Protein AF-A0A1V5UHK3-F1 (afdb_monomer)

Mean predicted aligned error: 9.79 Å

Solvent-accessible surface area (backbone atoms only — not comparable to full-atom values): 16500 Å² total; per-residue (Å²): 118,73,69,66,56,54,48,51,57,50,46,51,52,48,47,47,60,63,66,47,76,78,72,85,70,75,61,63,61,56,48,55,47,54,54,50,59,69,41,62,93,53,53,60,46,80,40,58,22,64,84,26,46,90,49,99,53,53,85,84,76,71,64,83,81,37,39,29,38,40,37,38,31,68,46,58,69,21,36,55,46,31,39,64,57,31,35,67,64,53,50,55,50,59,67,40,95,40,22,24,38,38,34,32,77,44,59,53,72,32,20,48,35,40,29,40,23,28,72,75,64,44,69,62,52,61,75,45,27,62,92,48,76,65,54,43,73,44,50,52,51,42,50,50,54,48,21,54,55,31,70,73,47,89,49,77,76,59,38,61,36,46,35,10,69,79,48,64,69,57,62,67,49,53,50,52,42,20,63,62,40,35,83,82,38,52,65,45,18,52,42,47,60,52,47,56,58,42,62,72,67,50,57,89,77,52,52,74,69,56,50,51,49,50,47,55,43,33,53,47,34,42,52,50,51,60,75,42,36,73,59,44,49,71,76,34,55,71,55,56,28,51,45,34,56,51,50,39,54,46,52,34,48,48,48,54,45,55,53,49,62,77,66,60,49,99,48,70,67,52,33,52,54,50,51,51,50,50,50,52,44,51,44,52,49,49,51,44,33,46,78,48,34,88,54,24,32,24,37,42,34,46,39,72,53,76,102

pLDDT: mean 76.41, std 16.08, range [25.27, 97.56]

Radius of gyration: 19.28 Å; Cα contacts (8 Å, |Δi|>4): 415; chains: 1; bounding box: 54×46×45 Å

Foldseek 3Di:
DVVVVVCVVLVVVVVLQVVLPPDDDDPVVVLVVLLCVLCPPAQEAEAELVVQLPDLDEDPDQCVSGLEYEYEYAHLSSVQSHLVSYLVVVLVLLPDQQAAEEEEAFQQVLQVQLQCCLQPVPHDNQVSCPSHSCNYPSSVVSSVSLSVVNVVDPDPLSRYGRGYLLQPQPLVLLLVLLVQLCVPCVPLSVLSNVLNCCSNPCVPVDDPVVLVVNLVSLVVNLVSCVVCLVSLPVVDPPLSSLLSNLSSVLSNLSSVLVVLSVVADSDPVSLVVNSSSSSVSVSSVLCNQQVRVPRHNHYYYYHYRSD

Secondary structure (DSSP, 8-state):
-HHHHHHHHHHHHHHHHHHGGG--SHHHHHHHHHHHHHTTTS-EEEEEGGGGTSSSPPPPS-GGG-SEEEEEES-HHHHHHHHHHHHHHHHHHHTSTTEEEEEESS-HHHHHHHHHHHHHS-S-HHHHHTTSTT-SHHHHHHHHHHHHHHHH---GGGS-EEEETTT---HHHHHHHHHHHHTT-HHHHHHHHHHHHHHTT-GGGS-HHHHHHHHHHHHHHHHHHHHTHHHHHHHS-HHHHHHHHHHHHHHHHHHHHHHHHHT--SSHHHHHHHHHHHHHHHHHHHHIIIII-TT--EEEEEEE---

Structure (mmCIF, N/CA/C/O backbone):
data_AF-A0A1V5UHK3-F1
#
_entry.id   AF-A0A1V5UHK3-F1
#
loop_
_atom_site.group_PDB
_atom_site.id
_atom_site.type_symbol
_atom_site.label_atom_id
_atom_site.label_alt_id
_atom_site.label_comp_id
_atom_site.label_asym_id
_atom_site.label_entity_id
_atom_site.label_seq_id
_atom_site.pdbx_PDB_ins_code
_atom_site.Cartn_x
_atom_site.Cartn_y
_atom_site.Cartn_z
_atom_site.occupancy
_atom_site.B_iso_or_equiv
_atom_site.auth_seq_id
_atom_site.auth_comp_id
_atom_site.auth_asym_id
_atom_site.auth_atom_id
_atom_site.pdbx_PDB_model_num
ATOM 1 N N . MET A 1 1 ? 9.167 26.466 2.910 1.00 33.25 1 MET A N 1
ATOM 2 C CA . MET A 1 1 ? 9.217 25.712 4.189 1.00 33.25 1 MET A CA 1
ATOM 3 C C . MET A 1 1 ? 8.934 24.210 4.036 1.00 33.25 1 MET A C 1
ATOM 5 O O . MET A 1 1 ? 9.536 23.453 4.781 1.00 33.25 1 MET A O 1
ATOM 9 N N . LEU A 1 2 ? 8.140 23.759 3.043 1.00 30.58 2 LEU A N 1
ATOM 10 C CA . LEU A 1 2 ? 8.026 22.335 2.645 1.00 30.58 2 LEU A CA 1
ATOM 11 C C . LEU A 1 2 ? 9.376 21.682 2.270 1.00 30.58 2 LEU A C 1
ATOM 13 O O . LEU A 1 2 ? 9.629 20.534 2.616 1.00 30.58 2 LEU A O 1
ATOM 17 N N . ILE A 1 3 ? 10.268 22.448 1.637 1.00 30.09 3 ILE A N 1
ATOM 18 C CA . ILE A 1 3 ? 11.569 21.977 1.129 1.00 30.09 3 ILE A CA 1
ATOM 19 C C . ILE A 1 3 ? 12.513 21.501 2.252 1.00 30.09 3 ILE A C 1
ATOM 21 O O . ILE A 1 3 ? 13.268 20.557 2.056 1.00 30.09 3 ILE A O 1
ATOM 25 N N . ARG A 1 4 ? 12.453 22.093 3.455 1.00 25.27 4 ARG A N 1
ATOM 26 C CA . ARG A 1 4 ? 13.356 21.716 4.562 1.00 25.27 4 ARG A CA 1
ATOM 27 C C . ARG A 1 4 ? 12.963 20.404 5.256 1.00 25.27 4 ARG A C 1
ATOM 29 O O . ARG A 1 4 ? 13.847 19.736 5.770 1.00 25.27 4 ARG A O 1
ATOM 36 N N . PHE A 1 5 ? 11.682 20.023 5.232 1.00 37.59 5 PHE A N 1
ATOM 37 C CA . PHE A 1 5 ? 11.175 18.772 5.824 1.00 37.59 5 PHE A CA 1
ATOM 38 C C . PHE A 1 5 ? 11.373 17.560 4.903 1.00 37.59 5 PHE A C 1
ATOM 40 O O . PHE A 1 5 ? 11.706 16.476 5.376 1.00 37.59 5 PHE A O 1
ATOM 47 N N . PHE A 1 6 ? 11.220 17.767 3.590 1.00 37.97 6 PHE A N 1
ATOM 48 C CA . PHE A 1 6 ? 11.516 16.767 2.558 1.00 37.97 6 PHE A CA 1
ATOM 49 C C . PHE A 1 6 ? 12.983 16.332 2.640 1.00 37.97 6 PHE A C 1
ATOM 51 O O . PHE A 1 6 ? 13.289 15.144 2.627 1.00 37.97 6 PHE A O 1
ATOM 58 N N . PHE A 1 7 ? 13.876 17.301 2.867 1.00 32.66 7 PHE A N 1
ATOM 59 C CA . PHE A 1 7 ? 15.286 17.026 3.087 1.00 32.66 7 PHE A CA 1
ATOM 60 C C . PHE A 1 7 ? 15.550 16.204 4.340 1.00 32.66 7 PHE A C 1
ATOM 62 O O . PHE A 1 7 ? 16.464 15.410 4.270 1.00 32.66 7 PHE A O 1
ATOM 69 N N . THR A 1 8 ? 14.801 16.321 5.445 1.00 38.28 8 THR A N 1
ATOM 70 C CA . THR A 1 8 ? 15.066 15.542 6.676 1.00 38.28 8 THR A CA 1
ATOM 71 C C . THR A 1 8 ? 14.610 14.086 6.565 1.00 38.28 8 THR A C 1
ATOM 73 O O . THR A 1 8 ? 15.338 13.197 6.981 1.00 38.28 8 THR A O 1
ATOM 76 N N . TYR A 1 9 ? 13.446 13.821 5.961 1.00 41.59 9 TYR A N 1
ATOM 77 C CA . TYR A 1 9 ? 12.970 12.447 5.740 1.00 41.59 9 TYR A CA 1
ATOM 78 C C . TYR A 1 9 ? 13.823 11.733 4.682 1.00 41.59 9 TYR A C 1
ATOM 80 O O . TYR A 1 9 ? 14.271 10.618 4.917 1.00 41.59 9 TYR A O 1
ATOM 88 N N . ILE A 1 10 ? 14.156 12.422 3.580 1.00 46.47 10 ILE A N 1
ATOM 89 C CA . ILE A 1 10 ? 15.095 11.913 2.571 1.00 46.47 10 ILE A CA 1
ATOM 90 C C . ILE A 1 10 ? 16.510 11.821 3.127 1.00 46.47 10 ILE A C 1
ATOM 92 O O . ILE A 1 10 ? 17.187 10.864 2.804 1.00 46.47 10 ILE A O 1
ATOM 96 N N . THR A 1 11 ? 16.989 12.739 3.975 1.00 39.91 11 THR A N 1
ATOM 97 C CA . THR A 1 11 ? 18.326 12.565 4.573 1.00 39.91 11 THR A CA 1
ATOM 98 C C . THR A 1 11 ? 18.349 11.440 5.576 1.00 39.91 11 THR A C 1
ATOM 100 O O . THR A 1 11 ? 19.355 10.763 5.586 1.00 39.91 11 THR A O 1
ATOM 103 N N . VAL A 1 12 ? 17.301 11.179 6.365 1.00 45.34 12 VAL A N 1
ATOM 104 C CA . VAL A 1 12 ? 17.266 9.999 7.247 1.00 45.34 12 VAL A CA 1
ATOM 105 C C . VAL A 1 12 ? 17.204 8.715 6.418 1.00 45.34 12 VAL A C 1
ATOM 107 O O . VAL A 1 12 ? 18.007 7.823 6.666 1.00 45.34 12 VAL A O 1
ATOM 110 N N . LEU A 1 13 ? 16.358 8.647 5.382 1.00 42.59 13 LEU A N 1
ATOM 111 C CA . LEU A 1 13 ? 16.284 7.500 4.465 1.00 42.59 13 LEU A CA 1
ATOM 112 C C . LEU A 1 13 ? 17.598 7.304 3.682 1.00 42.59 13 LEU A C 1
ATOM 114 O O . LEU A 1 13 ? 18.122 6.203 3.603 1.00 42.59 13 LEU A O 1
ATOM 118 N N . MET A 1 14 ? 18.207 8.383 3.185 1.00 40.50 14 MET A N 1
ATOM 119 C CA . MET A 1 14 ? 19.505 8.339 2.507 1.00 40.50 14 MET A CA 1
ATOM 120 C C . MET A 1 14 ? 20.669 8.084 3.465 1.00 40.50 14 MET A C 1
ATOM 122 O O . MET A 1 14 ? 21.639 7.470 3.038 1.00 40.50 14 MET A O 1
ATOM 126 N N . LEU A 1 15 ? 20.597 8.484 4.743 1.00 39.25 15 LEU A N 1
ATOM 127 C CA . LEU A 1 15 ? 21.569 8.079 5.768 1.00 39.25 15 LEU A CA 1
ATOM 128 C C . LEU A 1 15 ? 21.452 6.575 6.035 1.00 39.25 15 LEU A C 1
ATOM 130 O O . LEU A 1 15 ? 22.470 5.907 6.177 1.00 39.25 15 LEU A O 1
ATOM 134 N N . ILE A 1 16 ? 20.224 6.041 6.068 1.00 46.19 16 ILE A N 1
ATOM 135 C CA . ILE A 1 16 ? 19.949 4.602 6.178 1.00 46.19 16 ILE A CA 1
ATOM 136 C C . ILE A 1 16 ? 20.563 3.867 4.974 1.00 46.19 16 ILE A C 1
ATOM 138 O O . ILE A 1 16 ? 21.316 2.915 5.181 1.00 46.19 16 ILE A O 1
ATOM 142 N N . CYS A 1 17 ? 20.369 4.372 3.748 1.00 40.62 17 CYS A N 1
ATOM 143 C CA . CYS A 1 17 ? 20.980 3.813 2.537 1.00 40.62 17 CYS A CA 1
ATOM 144 C C . CYS A 1 17 ? 22.516 3.945 2.499 1.00 40.62 17 CYS A C 1
ATOM 146 O O . CYS A 1 17 ? 23.189 3.038 2.021 1.00 40.62 17 CYS A O 1
ATOM 148 N N . PHE A 1 18 ? 23.098 5.044 2.998 1.00 38.41 18 PHE A N 1
ATOM 149 C CA . PHE A 1 18 ? 24.557 5.245 3.006 1.00 38.41 18 PHE A CA 1
ATOM 150 C C . PHE A 1 18 ? 25.266 4.421 4.088 1.00 38.41 18 PHE A C 1
ATOM 152 O O . PHE A 1 18 ? 26.389 3.966 3.876 1.00 38.41 18 PHE A O 1
ATOM 159 N N . CYS A 1 19 ? 24.627 4.195 5.239 1.00 41.09 19 CYS A N 1
ATOM 160 C CA . CYS A 1 19 ? 25.191 3.377 6.314 1.00 41.09 19 CYS A CA 1
ATOM 161 C C . CYS A 1 19 ? 25.042 1.862 6.072 1.00 41.09 19 CYS A C 1
ATOM 163 O O . CYS A 1 19 ? 25.771 1.092 6.693 1.00 41.09 19 CYS A O 1
ATOM 165 N N . GLY A 1 20 ? 24.159 1.426 5.163 1.00 38.06 20 GLY A N 1
ATOM 166 C CA . GLY A 1 20 ? 24.011 0.019 4.750 1.00 38.06 20 GLY A CA 1
ATOM 167 C C . GLY A 1 20 ? 25.147 -0.523 3.865 1.00 38.06 20 GLY A C 1
ATOM 168 O O . GLY A 1 20 ? 25.246 -1.727 3.653 1.00 38.06 20 GLY A O 1
ATOM 169 N N . ILE A 1 21 ? 26.056 0.336 3.385 1.00 41.75 21 ILE A N 1
ATOM 170 C CA . ILE A 1 21 ? 27.112 -0.040 2.424 1.00 41.75 21 ILE A CA 1
ATOM 171 C C . ILE A 1 21 ? 28.235 -0.896 3.065 1.00 41.75 21 ILE A C 1
ATOM 173 O O . ILE A 1 21 ? 29.022 -1.505 2.346 1.00 41.75 21 ILE A O 1
ATOM 177 N N . PHE A 1 22 ? 28.310 -1.019 4.401 1.00 35.25 22 PHE A N 1
ATOM 178 C CA . PHE A 1 22 ? 29.469 -1.629 5.086 1.00 35.25 22 PHE A CA 1
ATOM 179 C C . PHE A 1 22 ? 29.220 -2.913 5.903 1.00 35.25 22 PHE A C 1
ATOM 181 O O . PHE A 1 22 ? 30.147 -3.383 6.562 1.00 35.25 22 PHE A O 1
ATOM 188 N N . SER A 1 23 ? 28.043 -3.545 5.852 1.00 34.47 23 SER A N 1
ATOM 189 C CA . SER A 1 23 ? 27.808 -4.802 6.596 1.00 34.47 23 SER A CA 1
ATOM 190 C C . SER A 1 23 ? 26.980 -5.826 5.817 1.00 34.47 23 SER A C 1
ATOM 192 O O . SER A 1 23 ? 25.884 -6.205 6.224 1.00 34.47 23 SER A O 1
ATOM 194 N N . GLY A 1 24 ? 27.503 -6.281 4.678 1.00 39.72 24 GLY A N 1
ATOM 195 C CA . GLY A 1 24 ? 26.902 -7.358 3.892 1.00 39.72 24 GLY A CA 1
ATOM 196 C C . GLY A 1 24 ? 27.112 -8.753 4.501 1.00 39.72 24 GLY A C 1
ATOM 197 O O . GLY A 1 24 ? 28.191 -9.059 5.006 1.00 39.72 24 GLY A O 1
ATOM 198 N N . ALA A 1 25 ? 26.072 -9.588 4.376 1.00 35.97 25 ALA A N 1
ATOM 199 C CA . ALA A 1 25 ? 26.057 -11.061 4.282 1.00 35.97 25 ALA A CA 1
ATOM 200 C C . ALA A 1 25 ? 25.232 -11.850 5.332 1.00 35.97 25 ALA A C 1
ATOM 202 O O . ALA A 1 25 ? 24.411 -12.657 4.897 1.00 35.97 25 ALA A O 1
ATOM 203 N N . PRO A 1 26 ? 25.333 -11.666 6.666 1.00 37.16 26 PRO A N 1
ATOM 204 C CA . PRO A 1 26 ? 24.586 -12.529 7.599 1.00 37.16 26 PRO A CA 1
ATOM 205 C C . PRO A 1 26 ? 23.117 -12.114 7.810 1.00 37.16 26 PRO A C 1
ATOM 207 O O . PRO A 1 26 ? 22.266 -12.968 8.055 1.00 37.16 26 PRO A O 1
ATOM 210 N N . GLY A 1 27 ? 22.809 -10.813 7.711 1.00 40.62 27 GLY A N 1
ATOM 211 C CA . GLY A 1 27 ? 21.475 -10.261 8.005 1.00 40.62 27 GLY A CA 1
ATOM 212 C C . GLY A 1 27 ? 20.419 -10.573 6.940 1.00 40.62 27 GLY A C 1
ATOM 213 O O . GLY A 1 27 ? 19.312 -10.989 7.277 1.00 40.62 27 GLY A O 1
ATOM 214 N N . ALA A 1 28 ? 20.789 -10.478 5.659 1.00 41.22 28 ALA A N 1
ATOM 215 C CA . ALA A 1 28 ? 19.873 -10.688 4.534 1.00 41.22 28 ALA A CA 1
ATOM 216 C C . ALA A 1 28 ? 19.289 -12.117 4.489 1.00 41.22 28 ALA A C 1
ATOM 218 O O . ALA A 1 28 ? 18.121 -12.311 4.164 1.00 41.22 28 ALA A O 1
ATOM 219 N N . ALA A 1 29 ? 20.064 -13.140 4.874 1.00 42.78 29 ALA A N 1
ATOM 220 C CA . ALA A 1 29 ? 19.593 -14.528 4.882 1.00 42.78 29 ALA A CA 1
ATOM 221 C C . ALA A 1 29 ? 18.564 -14.810 5.998 1.00 42.78 29 ALA A C 1
ATOM 223 O O . ALA A 1 29 ? 17.604 -15.552 5.782 1.00 42.78 29 ALA A O 1
ATOM 224 N N . ALA A 1 30 ? 18.735 -14.206 7.181 1.00 46.19 30 ALA A N 1
ATOM 225 C CA . ALA A 1 30 ? 17.778 -14.312 8.284 1.00 46.19 30 ALA A CA 1
ATOM 226 C C . ALA A 1 30 ? 16.500 -13.482 8.028 1.00 46.19 30 ALA A C 1
ATOM 228 O O . ALA A 1 30 ? 15.404 -13.924 8.375 1.00 46.19 30 ALA A O 1
ATOM 229 N N . GLU A 1 31 ? 16.624 -12.326 7.364 1.00 51.62 31 GLU A N 1
ATOM 230 C CA . GLU A 1 31 ? 15.509 -11.480 6.906 1.00 51.62 31 GLU A CA 1
ATOM 231 C C . GLU A 1 31 ? 14.639 -12.201 5.871 1.00 51.62 31 GLU A C 1
ATOM 233 O O . GLU A 1 31 ? 13.419 -12.286 6.035 1.00 51.62 31 GLU A O 1
ATOM 238 N N . ASN A 1 32 ? 15.271 -12.785 4.847 1.00 52.38 32 ASN A N 1
ATOM 239 C CA . ASN A 1 32 ? 14.590 -13.559 3.811 1.00 52.38 32 ASN A CA 1
ATOM 240 C C . ASN A 1 32 ? 13.791 -14.720 4.416 1.00 52.38 32 ASN A C 1
ATOM 242 O O . ASN A 1 32 ? 12.687 -15.007 3.962 1.00 52.38 32 ASN A O 1
ATOM 246 N N . LYS A 1 33 ? 14.316 -15.346 5.478 1.00 52.94 33 LYS A N 1
ATOM 247 C CA . LYS A 1 33 ? 13.632 -16.417 6.207 1.00 52.94 33 LYS A CA 1
ATOM 248 C C . LYS A 1 33 ? 12.437 -15.903 7.020 1.00 52.94 33 LYS A C 1
ATOM 250 O O . LYS A 1 33 ? 11.349 -16.435 6.868 1.00 52.94 33 LYS A O 1
ATOM 255 N N . SER A 1 34 ? 12.603 -14.834 7.802 1.00 55.31 34 SER A N 1
ATOM 256 C CA . SER A 1 34 ? 11.513 -14.218 8.585 1.00 55.31 34 SER A CA 1
ATOM 257 C C . SER A 1 34 ? 10.356 -13.727 7.701 1.00 55.31 34 SER A C 1
ATOM 259 O O . SER A 1 34 ? 9.187 -13.960 8.009 1.00 55.31 34 SER A O 1
ATOM 261 N N . ARG A 1 35 ? 10.671 -13.105 6.554 1.00 59.53 35 ARG A N 1
ATOM 262 C CA . ARG A 1 35 ? 9.672 -12.699 5.554 1.00 59.53 35 ARG A CA 1
ATOM 263 C C . ARG A 1 35 ? 9.000 -13.901 4.893 1.00 59.53 35 ARG A C 1
ATOM 265 O O . ARG A 1 35 ? 7.781 -13.906 4.770 1.00 59.53 35 ARG A O 1
ATOM 272 N N . ALA A 1 36 ? 9.760 -14.918 4.489 1.00 58.91 36 ALA A N 1
ATOM 273 C CA . ALA A 1 36 ? 9.189 -16.132 3.906 1.00 58.91 36 ALA A CA 1
ATOM 274 C C . ALA A 1 36 ? 8.260 -16.865 4.891 1.00 58.91 36 ALA A C 1
ATOM 276 O O . ALA A 1 36 ? 7.199 -17.337 4.490 1.00 58.91 36 ALA A O 1
ATOM 277 N N . ASP A 1 37 ? 8.615 -16.892 6.177 1.00 58.78 37 ASP A N 1
ATOM 278 C CA . ASP A 1 37 ? 7.801 -17.487 7.238 1.00 58.78 37 ASP A CA 1
ATOM 279 C C . ASP A 1 37 ? 6.505 -16.684 7.466 1.00 58.78 37 ASP A C 1
ATOM 281 O O . ASP A 1 37 ? 5.428 -17.275 7.558 1.00 58.78 37 ASP A O 1
ATOM 285 N N . ALA A 1 38 ? 6.567 -15.345 7.477 1.00 55.38 38 ALA A N 1
ATOM 286 C CA . ALA A 1 38 ? 5.388 -14.475 7.612 1.00 55.38 38 ALA A CA 1
ATOM 287 C C . ALA A 1 38 ? 4.409 -14.575 6.426 1.00 55.38 38 ALA A C 1
ATOM 289 O O . ALA A 1 38 ? 3.216 -14.319 6.580 1.00 55.38 38 ALA A O 1
ATOM 290 N N . LEU A 1 39 ? 4.912 -14.966 5.254 1.00 61.28 39 LEU A N 1
ATOM 291 C CA . LEU A 1 39 ? 4.135 -15.167 4.031 1.00 61.28 39 LEU A CA 1
ATOM 292 C C . LEU A 1 39 ? 3.744 -16.636 3.810 1.00 61.28 39 LEU A C 1
ATOM 294 O O . LEU A 1 39 ? 3.082 -16.953 2.819 1.00 61.28 39 LEU A O 1
ATOM 298 N N . SER A 1 40 ? 4.145 -17.540 4.709 1.00 52.16 40 SER A N 1
ATOM 299 C CA . SER A 1 40 ? 3.857 -18.966 4.582 1.00 52.16 40 SER A CA 1
ATOM 300 C C . SER A 1 40 ? 2.342 -19.214 4.609 1.00 52.16 40 SER A C 1
ATOM 302 O O . SER A 1 40 ? 1.625 -18.780 5.506 1.00 52.16 40 SER A O 1
ATOM 304 N N . GLY A 1 41 ? 1.830 -19.869 3.562 1.00 59.25 41 GLY A N 1
ATOM 305 C CA . GLY A 1 41 ? 0.390 -20.078 3.346 1.00 59.25 41 GLY A CA 1
ATOM 306 C C . GLY A 1 41 ? -0.269 -19.090 2.375 1.00 59.25 41 GLY A C 1
ATOM 307 O O . GLY A 1 41 ? -1.366 -19.371 1.894 1.00 59.25 41 GLY A O 1
ATOM 308 N N . LEU A 1 42 ? 0.406 -17.996 2.009 1.00 67.25 42 LEU A N 1
ATOM 309 C CA . LEU A 1 42 ? -0.005 -17.097 0.927 1.00 67.25 42 LEU A CA 1
ATOM 310 C C . LEU A 1 42 ? 0.742 -17.471 -0.366 1.00 67.25 42 LEU A C 1
ATOM 312 O O . LEU A 1 42 ? 1.919 -17.835 -0.332 1.00 67.25 42 LEU A O 1
ATOM 316 N N . LYS A 1 43 ? 0.094 -17.372 -1.536 1.00 76.31 43 LYS A N 1
ATOM 317 C CA . LYS A 1 43 ? 0.755 -17.608 -2.836 1.00 76.31 43 LYS A CA 1
ATOM 318 C C . LYS A 1 43 ? 1.606 -16.403 -3.248 1.00 76.31 43 LYS A C 1
ATOM 320 O O . LYS A 1 43 ? 1.305 -15.725 -4.227 1.00 76.31 43 LYS A O 1
ATOM 325 N N . VAL A 1 44 ? 2.666 -16.125 -2.496 1.00 79.31 44 VAL A N 1
ATOM 326 C CA . VAL A 1 44 ? 3.544 -14.968 -2.716 1.00 79.31 44 VAL A CA 1
ATOM 327 C C . VAL A 1 44 ? 4.898 -15.422 -3.240 1.00 79.31 44 VAL A C 1
ATOM 329 O O . VAL A 1 44 ? 5.536 -16.291 -2.650 1.00 79.31 44 VAL A O 1
ATOM 332 N N . LEU A 1 45 ? 5.359 -14.812 -4.330 1.00 82.25 45 LEU A N 1
ATOM 333 C CA . LEU A 1 45 ? 6.740 -14.934 -4.776 1.00 82.25 45 LEU A CA 1
ATOM 334 C C . LEU A 1 45 ? 7.575 -13.825 -4.141 1.00 82.25 45 LEU A C 1
ATOM 336 O O . LEU A 1 45 ? 7.316 -12.644 -4.361 1.00 82.25 45 LEU A O 1
ATOM 340 N N . TYR A 1 46 ? 8.590 -14.211 -3.378 1.00 81.69 46 TYR A N 1
ATOM 341 C CA . TYR A 1 46 ? 9.541 -13.285 -2.778 1.00 81.69 46 TYR A CA 1
ATOM 342 C C . TYR A 1 46 ? 10.804 -13.162 -3.639 1.00 81.69 46 TYR A C 1
ATOM 344 O O . TYR A 1 46 ? 11.418 -14.171 -3.986 1.00 81.69 46 TYR A O 1
ATOM 352 N N . LEU A 1 47 ? 11.183 -11.929 -3.979 1.00 81.56 47 LEU A N 1
ATOM 353 C CA . LEU A 1 47 ? 12.302 -11.597 -4.860 1.00 81.56 47 LEU A CA 1
ATOM 354 C C . LEU A 1 47 ? 13.211 -10.544 -4.200 1.00 81.56 47 LEU A C 1
ATOM 356 O O . LEU A 1 47 ? 12.904 -9.351 -4.257 1.00 81.56 47 LEU A O 1
ATOM 360 N N . PRO A 1 48 ? 14.343 -10.938 -3.596 1.00 79.81 48 PRO A N 1
ATOM 361 C CA . PRO A 1 48 ? 15.382 -9.993 -3.193 1.00 79.81 48 PRO A CA 1
ATOM 362 C C . PRO A 1 48 ? 16.036 -9.386 -4.434 1.00 79.81 48 PRO A C 1
ATOM 364 O O . PRO A 1 48 ? 16.544 -10.124 -5.274 1.00 79.81 48 PRO A O 1
ATOM 367 N N . SER A 1 49 ? 16.069 -8.059 -4.567 1.00 75.44 49 SER A N 1
ATOM 368 C CA . SER A 1 49 ? 16.691 -7.395 -5.723 1.00 75.44 49 SER A CA 1
ATOM 369 C C . SER A 1 49 ? 18.177 -7.742 -5.852 1.00 75.44 49 SER A C 1
ATOM 371 O O . SER A 1 49 ? 18.686 -7.859 -6.965 1.00 75.44 49 SER A O 1
ATOM 373 N N . SER A 1 50 ? 18.854 -7.960 -4.720 1.00 73.75 50 SER A N 1
ATOM 374 C CA . SER A 1 50 ? 20.268 -8.344 -4.636 1.00 73.75 50 SER A CA 1
ATOM 375 C C . SER A 1 50 ? 20.576 -9.666 -5.339 1.00 73.75 50 SER A C 1
ATOM 377 O O . SER A 1 50 ? 21.615 -9.801 -5.978 1.00 73.75 50 SER A O 1
ATOM 379 N N . ASP A 1 51 ? 19.649 -10.628 -5.312 1.00 74.62 51 ASP A N 1
ATOM 380 C CA . ASP A 1 51 ? 19.833 -11.943 -5.949 1.00 74.62 51 ASP A CA 1
ATOM 381 C C . ASP A 1 51 ? 19.906 -11.839 -7.488 1.00 74.62 51 ASP A C 1
ATOM 383 O O . ASP A 1 51 ? 20.324 -12.769 -8.189 1.00 74.62 51 ASP A O 1
ATOM 387 N N . TYR A 1 52 ? 19.519 -10.677 -8.018 1.00 72.44 52 TYR A N 1
ATOM 388 C CA . TYR A 1 52 ? 19.506 -10.334 -9.435 1.00 72.44 52 TYR A CA 1
ATOM 389 C C . TYR A 1 52 ? 20.516 -9.230 -9.791 1.00 72.44 52 TYR A C 1
ATOM 391 O O . TYR A 1 52 ? 20.588 -8.845 -10.958 1.00 72.44 52 TYR A O 1
ATOM 399 N N . ALA A 1 53 ? 21.309 -8.746 -8.827 1.00 64.38 53 ALA A N 1
ATOM 400 C CA . ALA A 1 53 ? 22.280 -7.671 -9.030 1.00 64.38 53 ALA A CA 1
ATOM 401 C C . ALA A 1 53 ? 23.467 -8.097 -9.914 1.00 64.38 53 ALA A C 1
ATOM 403 O O . ALA A 1 53 ? 23.908 -7.339 -10.776 1.00 64.38 53 ALA A O 1
ATOM 404 N N . ASP A 1 54 ? 23.940 -9.338 -9.760 1.00 57.47 54 ASP A N 1
ATOM 405 C CA . ASP A 1 54 ? 25.226 -9.771 -10.331 1.00 57.47 54 ASP A CA 1
ATOM 406 C C . ASP A 1 54 ? 25.147 -10.461 -11.700 1.00 57.47 54 ASP A C 1
ATOM 408 O O . ASP A 1 54 ? 26.168 -10.870 -12.262 1.00 57.47 54 ASP A O 1
ATOM 412 N N . LYS A 1 55 ? 23.959 -10.649 -12.281 1.00 52.12 55 LYS A N 1
ATOM 413 C CA . LYS A 1 55 ? 23.813 -11.411 -13.533 1.00 52.12 55 LYS A CA 1
ATOM 414 C C . LYS A 1 55 ? 22.698 -10.829 -14.388 1.00 52.12 55 LYS A C 1
ATOM 416 O O . LYS A 1 55 ? 21.758 -10.238 -13.875 1.00 52.12 55 LYS A O 1
ATOM 421 N N . LYS A 1 56 ? 22.729 -11.105 -15.697 1.00 58.06 56 LYS A N 1
ATOM 422 C CA . LYS A 1 56 ? 21.577 -10.982 -16.622 1.00 58.06 56 LYS A CA 1
ATOM 423 C C . LYS A 1 56 ? 20.398 -11.904 -16.224 1.00 58.06 56 LYS A C 1
ATOM 425 O O . LYS A 1 56 ? 19.700 -12.426 -17.086 1.00 58.06 56 LYS A O 1
ATOM 430 N N . ASN A 1 57 ? 20.247 -12.214 -14.939 1.00 62.56 57 ASN A N 1
ATOM 431 C CA . ASN A 1 57 ? 19.218 -13.082 -14.413 1.00 62.56 57 ASN A CA 1
ATOM 432 C C . ASN A 1 57 ? 17.876 -12.378 -14.594 1.00 62.56 57 ASN A C 1
ATOM 434 O O . ASN A 1 57 ? 17.653 -11.286 -14.073 1.00 62.56 57 ASN A O 1
ATOM 438 N N . SER A 1 58 ? 16.991 -13.032 -15.330 1.00 68.62 58 SER A N 1
ATOM 439 C CA . SER A 1 58 ? 15.567 -12.749 -15.307 1.00 68.62 58 SER A CA 1
ATOM 440 C C . SER A 1 58 ? 14.911 -13.563 -14.192 1.00 68.62 58 SER A C 1
ATOM 442 O O . SER A 1 58 ? 15.435 -14.605 -13.781 1.00 68.62 58 SER A O 1
ATOM 444 N N . ILE A 1 59 ? 13.742 -13.125 -13.734 1.00 81.06 59 ILE A N 1
ATOM 445 C CA . ILE A 1 59 ? 12.836 -13.939 -12.923 1.00 81.06 59 ILE A CA 1
ATOM 446 C C . ILE A 1 59 ? 12.661 -15.290 -13.632 1.00 81.06 59 ILE A C 1
ATOM 448 O O . ILE A 1 59 ? 12.297 -15.350 -14.809 1.00 81.06 59 ILE A O 1
ATOM 452 N N . LYS A 1 60 ? 12.984 -16.380 -12.929 1.00 66.69 60 LYS A N 1
ATOM 453 C CA . LYS A 1 60 ? 12.831 -17.750 -13.430 1.00 66.69 60 LYS A CA 1
ATOM 454 C C . LYS A 1 60 ? 11.525 -18.325 -12.891 1.00 66.69 60 LYS A C 1
ATOM 456 O O . LYS A 1 60 ? 11.383 -18.468 -11.683 1.00 66.69 60 LYS A O 1
ATOM 461 N N . GLY A 1 61 ? 10.608 -18.685 -13.784 1.00 66.81 61 GLY A N 1
ATOM 462 C CA . GLY A 1 61 ? 9.313 -19.274 -13.431 1.00 66.81 61 GLY A CA 1
ATOM 463 C C . GLY A 1 61 ? 8.126 -18.422 -13.878 1.00 66.81 61 GLY A C 1
ATOM 464 O O . GLY A 1 61 ? 8.281 -17.280 -14.301 1.00 66.81 61 GLY A O 1
ATOM 465 N N . GLU A 1 62 ? 6.930 -19.004 -13.817 1.00 75.00 62 GLU A N 1
ATOM 466 C CA . GLU A 1 62 ? 5.702 -18.346 -14.261 1.00 75.00 62 GLU A CA 1
ATOM 467 C C . GLU A 1 62 ? 5.066 -17.566 -13.102 1.00 75.00 62 GLU A C 1
ATOM 469 O O . GLU A 1 62 ? 4.523 -18.165 -12.169 1.00 75.00 62 GLU A O 1
ATOM 474 N N . LEU A 1 63 ? 5.102 -16.229 -13.176 1.00 85.31 63 LEU A N 1
ATOM 475 C CA . LEU A 1 63 ? 4.490 -15.342 -12.173 1.00 85.31 63 LEU A CA 1
ATOM 476 C C . LEU A 1 63 ? 2.990 -15.620 -11.971 1.00 85.31 63 LEU A C 1
ATOM 478 O O . LEU A 1 63 ? 2.480 -15.461 -10.866 1.00 85.31 63 LEU A O 1
ATOM 482 N N . LYS A 1 64 ? 2.311 -16.146 -12.998 1.00 79.88 64 LYS A N 1
ATOM 483 C CA . LYS A 1 64 ? 0.882 -16.490 -12.981 1.00 79.88 64 LYS A CA 1
ATOM 484 C C . LYS A 1 64 ? 0.453 -17.458 -11.880 1.00 79.88 64 LYS A C 1
ATOM 486 O O . LYS A 1 64 ? -0.717 -17.480 -11.503 1.00 79.88 64 LYS A O 1
ATO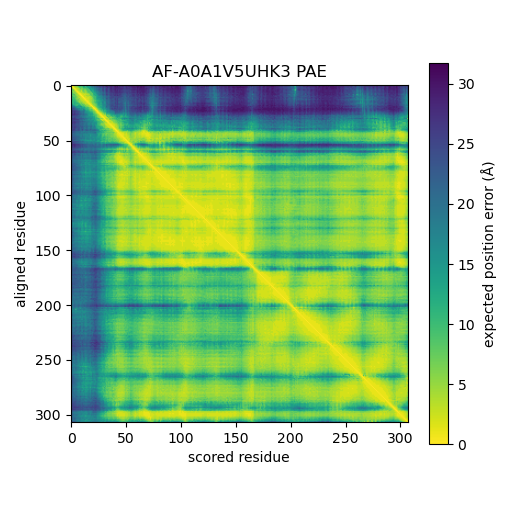M 491 N N . ASN A 1 65 ? 1.388 -18.249 -11.354 1.00 85.06 65 ASN A N 1
ATOM 492 C CA . ASN A 1 65 ? 1.118 -19.200 -10.275 1.00 85.06 65 ASN A CA 1
ATOM 493 C C . ASN A 1 65 ? 1.037 -18.530 -8.893 1.00 85.06 65 ASN A C 1
ATOM 495 O O . ASN A 1 65 ? 0.671 -19.191 -7.919 1.00 85.06 65 ASN A O 1
ATOM 499 N N . TYR A 1 66 ? 1.361 -17.238 -8.817 1.00 85.81 66 TYR A N 1
ATOM 500 C CA . TYR A 1 66 ? 1.369 -16.446 -7.597 1.00 85.81 66 TYR A CA 1
ATOM 501 C C . TYR A 1 66 ? 0.254 -15.398 -7.608 1.00 85.81 66 TYR A C 1
ATOM 503 O O . TYR A 1 66 ? -0.094 -14.827 -8.645 1.00 85.81 66 TYR A O 1
ATOM 511 N N . ASP A 1 67 ? -0.287 -15.141 -6.424 1.00 83.69 67 ASP A N 1
ATOM 512 C CA . ASP A 1 67 ? -1.265 -14.090 -6.163 1.00 83.69 67 ASP A CA 1
ATOM 513 C C . ASP A 1 67 ? -0.561 -12.782 -5.779 1.00 83.69 67 ASP A C 1
ATOM 515 O O . ASP A 1 67 ? -1.134 -11.704 -5.843 1.00 83.69 67 ASP A O 1
ATOM 519 N N . SER A 1 68 ? 0.707 -12.812 -5.372 1.00 86.25 68 SER A N 1
ATOM 520 C CA . SER A 1 68 ? 1.483 -11.582 -5.191 1.00 86.25 68 SER A CA 1
ATOM 521 C C . SER A 1 68 ? 2.962 -11.783 -5.460 1.00 86.25 68 SER A C 1
ATOM 523 O O . SER A 1 68 ? 3.500 -12.872 -5.273 1.00 86.25 68 SER A O 1
ATOM 525 N N . VAL A 1 69 ? 3.626 -10.708 -5.871 1.00 88.44 69 VAL A N 1
ATOM 526 C CA . VAL A 1 69 ? 5.079 -10.658 -6.037 1.00 88.44 69 VAL A CA 1
ATOM 527 C C . VAL A 1 69 ? 5.624 -9.571 -5.120 1.00 88.44 69 VAL A C 1
ATOM 529 O O . VAL A 1 69 ? 5.302 -8.399 -5.293 1.00 88.44 69 VAL A O 1
ATOM 532 N N . LEU A 1 70 ? 6.442 -9.958 -4.142 1.00 86.88 70 LEU A N 1
ATOM 533 C CA . LEU A 1 70 ? 7.125 -9.046 -3.228 1.00 86.88 70 LEU A CA 1
ATOM 534 C C . LEU A 1 70 ? 8.575 -8.873 -3.674 1.00 86.88 70 LEU A C 1
ATOM 536 O O . LEU A 1 70 ? 9.362 -9.816 -3.616 1.00 86.88 70 LEU A O 1
ATOM 540 N N . ILE A 1 71 ? 8.926 -7.659 -4.080 1.00 88.31 71 ILE A N 1
ATOM 541 C CA . ILE A 1 71 ? 10.270 -7.265 -4.493 1.00 88.31 71 ILE A CA 1
ATOM 542 C C . ILE A 1 71 ? 10.898 -6.492 -3.335 1.00 88.31 71 ILE A C 1
ATOM 544 O O . ILE A 1 71 ? 10.450 -5.391 -3.009 1.00 88.31 71 ILE A O 1
ATOM 548 N N . ASN A 1 72 ? 11.914 -7.083 -2.703 1.00 84.56 72 ASN A N 1
ATOM 549 C CA . ASN A 1 72 ? 12.652 -6.455 -1.609 1.00 84.56 72 ASN A CA 1
ATOM 550 C C . ASN A 1 72 ? 13.896 -5.753 -2.144 1.00 84.56 72 ASN A C 1
ATOM 552 O O . ASN A 1 72 ? 14.711 -6.374 -2.820 1.00 84.56 72 ASN A O 1
ATOM 556 N N . ILE A 1 73 ? 14.042 -4.473 -1.835 1.00 83.00 73 ILE A N 1
ATOM 557 C CA . ILE A 1 73 ? 15.073 -3.596 -2.373 1.00 83.00 73 ILE A CA 1
ATOM 558 C C . ILE A 1 73 ? 16.059 -3.281 -1.260 1.00 83.00 73 ILE A C 1
ATOM 560 O O . ILE A 1 73 ? 15.787 -2.439 -0.411 1.00 83.00 73 ILE A O 1
ATOM 564 N N . SER A 1 74 ? 17.207 -3.949 -1.261 1.00 72.81 74 SER A N 1
ATOM 565 C CA . SER A 1 74 ? 18.255 -3.702 -0.261 1.00 72.81 74 SER A CA 1
ATOM 566 C C . SER A 1 74 ? 19.223 -2.596 -0.690 1.00 72.81 74 SER A C 1
ATOM 568 O O . SER A 1 74 ? 19.776 -1.891 0.147 1.00 72.81 74 SER A O 1
ATOM 570 N N . ILE A 1 75 ? 19.447 -2.433 -1.999 1.00 72.00 75 ILE A N 1
ATOM 571 C CA . ILE A 1 75 ? 20.430 -1.494 -2.554 1.00 72.00 75 ILE A CA 1
ATOM 572 C C . ILE A 1 75 ? 19.868 -0.846 -3.827 1.00 72.00 75 ILE A C 1
ATOM 574 O O . ILE A 1 75 ? 19.297 -1.512 -4.692 1.00 72.00 75 ILE A O 1
ATOM 578 N N . LEU A 1 76 ? 20.076 0.469 -3.974 1.00 73.06 76 LEU A N 1
ATOM 579 C CA . LEU A 1 76 ? 19.608 1.253 -5.125 1.00 73.06 76 LEU A CA 1
ATOM 580 C C . LEU A 1 76 ? 20.126 0.725 -6.473 1.00 73.06 76 LEU A C 1
ATOM 582 O O . LEU A 1 76 ? 19.372 0.633 -7.442 1.00 73.06 76 LEU A O 1
ATOM 586 N N . ALA A 1 77 ? 21.427 0.433 -6.554 1.00 75.25 77 ALA A N 1
ATOM 587 C CA . ALA A 1 77 ? 22.048 -0.072 -7.777 1.00 75.25 77 ALA A CA 1
ATOM 588 C C . ALA A 1 77 ? 21.412 -1.403 -8.208 1.00 75.25 77 ALA A C 1
ATOM 590 O O . ALA A 1 77 ? 21.048 -1.558 -9.376 1.00 75.25 77 ALA A O 1
ATOM 591 N N . ASP A 1 78 ? 21.187 -2.299 -7.248 1.00 82.25 78 ASP A N 1
ATOM 592 C CA . ASP A 1 78 ? 20.568 -3.605 -7.462 1.00 82.25 78 ASP A CA 1
ATOM 593 C C . ASP A 1 78 ? 19.142 -3.462 -7.988 1.00 82.25 78 ASP A C 1
ATOM 595 O O . ASP A 1 78 ? 18.769 -4.151 -8.935 1.00 82.25 78 ASP A O 1
ATOM 599 N N . PHE A 1 79 ? 18.355 -2.523 -7.447 1.00 85.88 79 PHE A N 1
ATOM 600 C CA . PHE A 1 79 ? 17.010 -2.260 -7.958 1.00 85.88 79 PHE A CA 1
ATOM 601 C C . PHE A 1 79 ? 17.023 -1.813 -9.419 1.00 85.88 79 PHE A C 1
ATOM 603 O O . PHE A 1 79 ? 16.255 -2.341 -10.221 1.00 85.88 79 PHE A O 1
ATOM 610 N N . LYS A 1 80 ? 17.907 -0.878 -9.794 1.00 87.75 80 LYS A N 1
ATOM 611 C CA . LYS A 1 80 ? 18.000 -0.391 -11.182 1.00 87.75 80 LYS A CA 1
ATOM 612 C C . LYS A 1 80 ? 18.363 -1.511 -12.156 1.00 87.75 80 LYS A C 1
ATOM 614 O O . LYS A 1 80 ? 17.797 -1.586 -13.243 1.00 87.75 80 LYS A O 1
ATOM 619 N N . ILE A 1 81 ? 19.274 -2.400 -11.762 1.00 86.56 81 ILE A N 1
ATOM 620 C CA . ILE A 1 81 ? 19.637 -3.581 -12.557 1.00 86.56 81 ILE A CA 1
ATOM 621 C C . ILE A 1 81 ? 18.458 -4.559 -12.631 1.00 86.56 81 ILE A C 1
ATOM 623 O O . ILE A 1 81 ? 18.117 -5.030 -13.718 1.00 86.56 81 ILE A O 1
ATOM 627 N N . PHE A 1 82 ? 17.805 -4.827 -11.499 1.00 88.62 82 PHE A N 1
ATOM 628 C CA . PHE A 1 82 ? 16.648 -5.711 -11.415 1.00 88.62 82 PHE A CA 1
ATOM 629 C C . PHE A 1 82 ? 15.517 -5.244 -12.334 1.00 88.62 82 PHE A C 1
ATOM 631 O O . PHE A 1 82 ? 15.051 -6.028 -13.161 1.00 88.62 82 PHE A O 1
ATOM 638 N N . ILE A 1 83 ? 15.093 -3.980 -12.228 1.00 91.25 83 ILE A N 1
ATOM 639 C CA . ILE A 1 83 ? 13.955 -3.465 -12.994 1.00 91.25 83 ILE A CA 1
ATOM 640 C C . ILE A 1 83 ? 14.272 -3.436 -14.492 1.00 91.25 83 ILE A C 1
ATOM 642 O O . ILE A 1 83 ? 13.450 -3.880 -15.288 1.00 91.25 83 ILE A O 1
ATOM 646 N N . LYS A 1 84 ? 15.497 -3.055 -14.877 1.00 90.69 84 LYS A N 1
ATOM 647 C CA . LYS A 1 84 ? 15.964 -3.106 -16.269 1.00 90.69 84 LYS A CA 1
ATOM 648 C C . LYS A 1 84 ? 15.851 -4.505 -16.877 1.00 90.69 84 LYS A C 1
ATOM 650 O O . LYS A 1 84 ? 15.483 -4.647 -18.038 1.00 90.69 84 LYS A O 1
ATOM 655 N N . ASN A 1 85 ? 16.171 -5.540 -16.103 1.00 89.00 85 ASN A N 1
ATOM 656 C CA . ASN A 1 85 ? 16.166 -6.921 -16.587 1.00 89.00 85 ASN A CA 1
ATOM 657 C C . ASN A 1 85 ? 14.784 -7.596 -16.509 1.00 89.00 85 ASN A C 1
ATOM 659 O O . ASN A 1 85 ? 14.600 -8.643 -17.125 1.00 89.00 85 ASN A O 1
ATOM 663 N N . ASN A 1 86 ? 13.833 -7.043 -15.744 1.00 90.19 86 ASN A N 1
ATOM 664 C CA . ASN A 1 86 ? 12.585 -7.733 -15.390 1.00 90.19 86 ASN A CA 1
ATOM 665 C C . ASN A 1 86 ? 11.301 -6.925 -15.629 1.00 90.19 86 ASN A C 1
ATOM 667 O O . ASN A 1 86 ? 10.218 -7.464 -15.408 1.00 90.19 86 ASN A O 1
ATOM 671 N N . ALA A 1 87 ? 11.381 -5.671 -16.091 1.00 91.12 87 ALA A N 1
ATOM 672 C CA . ALA A 1 87 ? 10.207 -4.825 -16.329 1.00 91.12 87 ALA A CA 1
ATOM 673 C C . ALA A 1 87 ? 9.178 -5.483 -17.261 1.00 91.12 87 ALA A C 1
ATOM 675 O O . ALA A 1 87 ? 7.982 -5.393 -17.000 1.00 91.12 87 ALA A O 1
ATOM 676 N N . ASP A 1 88 ? 9.626 -6.188 -18.303 1.00 90.12 88 ASP A N 1
ATOM 677 C CA . ASP A 1 88 ? 8.731 -6.884 -19.234 1.00 90.12 88 ASP A CA 1
ATOM 678 C C . ASP A 1 88 ? 8.003 -8.055 -18.568 1.00 90.12 88 ASP A C 1
ATOM 680 O O . ASP A 1 88 ? 6.787 -8.170 -18.689 1.00 90.12 88 ASP A O 1
ATOM 684 N N . THR A 1 89 ? 8.710 -8.864 -17.778 1.00 91.62 89 THR A N 1
ATOM 685 C CA . THR A 1 89 ? 8.104 -9.967 -17.020 1.00 91.62 89 THR A CA 1
ATOM 686 C C . THR A 1 89 ? 7.089 -9.459 -15.993 1.00 91.62 89 THR A C 1
ATOM 688 O O . THR A 1 89 ? 6.020 -10.044 -15.828 1.00 91.62 89 THR A O 1
ATOM 691 N N . LEU A 1 90 ? 7.395 -8.352 -15.306 1.00 93.62 90 LEU A N 1
ATOM 692 C CA . LEU A 1 90 ? 6.459 -7.712 -14.376 1.00 93.62 90 LEU A CA 1
ATOM 693 C C . LEU A 1 90 ? 5.245 -7.134 -15.110 1.00 93.62 90 LEU A C 1
ATOM 695 O O . LEU A 1 90 ? 4.122 -7.256 -14.629 1.00 93.62 90 LEU A O 1
ATOM 699 N N . TYR A 1 91 ? 5.453 -6.544 -16.288 1.00 93.75 91 TYR A N 1
ATOM 700 C CA . TYR A 1 91 ? 4.368 -6.066 -17.137 1.00 93.75 91 TYR A CA 1
ATOM 701 C C . TYR A 1 91 ? 3.454 -7.207 -17.605 1.00 93.75 91 TYR A C 1
ATOM 703 O O . TYR A 1 91 ? 2.236 -7.050 -17.580 1.00 93.75 91 TYR A O 1
ATOM 711 N N . ASP A 1 92 ? 3.999 -8.368 -17.967 1.00 91.50 92 ASP A N 1
ATOM 712 C CA . ASP A 1 92 ? 3.187 -9.534 -18.328 1.00 91.50 92 ASP A CA 1
ATOM 713 C C . ASP A 1 92 ? 2.322 -10.019 -17.157 1.00 91.50 92 ASP A C 1
ATOM 715 O O . ASP A 1 92 ? 1.153 -10.346 -17.358 1.00 91.50 92 ASP A O 1
ATOM 719 N N . PHE A 1 93 ? 2.840 -9.972 -15.926 1.00 91.94 93 PHE A N 1
ATOM 720 C CA . PHE A 1 93 ? 2.044 -10.255 -14.729 1.00 91.94 93 PHE A CA 1
ATOM 721 C C . PHE A 1 93 ? 0.923 -9.225 -14.516 1.00 91.94 93 PHE A C 1
ATOM 723 O O . PHE A 1 93 ? -0.205 -9.594 -14.192 1.00 91.94 93 PHE A O 1
ATOM 730 N N . CYS A 1 94 ? 1.189 -7.943 -14.789 1.00 91.75 94 CYS A N 1
ATOM 731 C CA . CYS A 1 94 ? 0.173 -6.886 -14.761 1.00 91.75 94 CYS A CA 1
ATOM 732 C C . CYS A 1 94 ? -0.976 -7.116 -15.760 1.00 91.75 94 CYS A C 1
ATOM 734 O O . CYS A 1 94 ? -2.071 -6.596 -15.563 1.00 91.75 94 CYS A O 1
ATOM 736 N N . ARG A 1 95 ? -0.757 -7.877 -16.839 1.00 90.19 95 ARG A N 1
ATOM 737 C CA . ARG A 1 95 ? -1.785 -8.163 -17.857 1.00 90.19 95 ARG A CA 1
ATOM 738 C C . ARG A 1 95 ? -2.735 -9.295 -17.471 1.00 90.19 95 ARG A C 1
ATOM 740 O O . ARG A 1 95 ? -3.689 -9.561 -18.208 1.00 90.19 95 ARG A O 1
ATOM 747 N N . GLU A 1 96 ? -2.494 -9.977 -16.355 1.00 88.06 96 GLU A N 1
ATOM 748 C CA . GLU A 1 96 ? -3.383 -11.033 -15.884 1.00 88.06 96 GLU A CA 1
ATOM 749 C C . GLU A 1 96 ? -4.765 -10.481 -15.508 1.00 88.06 96 GLU A C 1
ATOM 751 O O . GLU A 1 96 ? -4.925 -9.348 -15.057 1.00 88.06 96 GLU A O 1
ATOM 756 N N . LYS A 1 97 ? -5.808 -11.288 -15.737 1.00 80.31 97 LYS A N 1
ATOM 757 C CA . LYS A 1 97 ? -7.215 -10.846 -15.692 1.00 80.31 97 LYS A CA 1
ATOM 758 C C . LYS A 1 97 ? -7.646 -10.304 -14.322 1.00 80.31 97 LYS A C 1
ATOM 760 O O . LYS A 1 97 ? -8.617 -9.549 -14.256 1.00 80.31 97 LYS A O 1
ATOM 765 N N . ASP A 1 98 ? -6.989 -10.762 -13.270 1.00 80.81 98 ASP A N 1
ATOM 766 C CA . ASP A 1 98 ? -7.238 -10.492 -11.858 1.00 80.81 98 ASP A CA 1
ATOM 767 C C . ASP A 1 98 ? -6.129 -9.650 -11.203 1.00 80.81 98 ASP A C 1
ATOM 769 O O . ASP A 1 98 ? -6.120 -9.499 -9.979 1.00 80.81 98 ASP A O 1
ATOM 773 N N . PHE A 1 99 ? -5.218 -9.072 -11.996 1.00 87.44 99 PHE A N 1
ATOM 774 C CA . PHE A 1 99 ? -4.259 -8.085 -11.511 1.00 87.44 99 PHE A CA 1
ATOM 775 C C . PHE A 1 99 ? -4.925 -6.746 -11.232 1.00 87.44 99 PHE A C 1
ATOM 777 O O . PHE A 1 99 ? -5.738 -6.271 -12.024 1.00 87.44 99 PHE A O 1
ATOM 784 N N . GLY A 1 100 ? -4.562 -6.125 -10.107 1.00 81.75 100 GLY A N 1
ATOM 785 C CA . GLY A 1 100 ? -5.292 -4.952 -9.644 1.00 81.75 100 GLY A CA 1
ATOM 786 C C . GLY A 1 100 ? -4.500 -3.830 -9.001 1.00 81.75 100 GLY A C 1
ATOM 787 O O . GLY A 1 100 ? -4.912 -2.670 -9.093 1.00 81.75 100 GLY A O 1
ATOM 788 N N . ALA A 1 101 ? -3.367 -4.116 -8.362 1.00 88.12 101 ALA A N 1
ATOM 789 C CA . ALA A 1 101 ? -2.621 -3.062 -7.685 1.00 88.12 101 ALA A CA 1
ATOM 790 C C . ALA A 1 101 ? -1.111 -3.273 -7.683 1.00 88.12 101 ALA A C 1
ATOM 792 O O . ALA A 1 101 ? -0.602 -4.388 -7.579 1.00 88.12 101 ALA A O 1
ATOM 793 N N . ILE A 1 102 ? -0.411 -2.144 -7.719 1.00 91.50 102 ILE A N 1
ATOM 794 C CA . ILE A 1 102 ? 1.004 -2.039 -7.403 1.00 91.50 102 ILE A CA 1
ATOM 795 C C . ILE A 1 102 ? 1.115 -1.246 -6.107 1.00 91.50 102 ILE A C 1
ATOM 797 O O . ILE A 1 102 ? 0.702 -0.085 -6.030 1.00 91.50 102 ILE A O 1
ATOM 801 N N . LEU A 1 103 ? 1.650 -1.895 -5.080 1.00 88.44 103 LEU A N 1
ATOM 802 C CA . LEU A 1 103 ? 1.982 -1.266 -3.814 1.00 88.44 103 LEU A CA 1
ATOM 803 C C . LEU A 1 103 ? 3.449 -0.844 -3.853 1.00 88.44 103 LEU A C 1
ATOM 805 O O . LEU A 1 103 ? 4.317 -1.635 -4.217 1.00 88.44 103 LEU A O 1
ATOM 809 N N . ILE A 1 104 ? 3.723 0.402 -3.491 1.00 87.75 104 ILE A N 1
ATOM 810 C CA . ILE A 1 104 ? 5.075 0.960 -3.512 1.00 87.75 104 ILE A CA 1
ATOM 811 C C . ILE A 1 104 ? 5.348 1.735 -2.227 1.00 87.75 104 ILE A C 1
ATOM 813 O O . ILE A 1 104 ? 4.457 2.382 -1.664 1.00 87.75 104 ILE A O 1
ATOM 817 N N . GLU A 1 105 ? 6.583 1.659 -1.744 1.00 84.50 105 GLU A N 1
ATOM 818 C CA . GLU A 1 105 ? 7.034 2.341 -0.533 1.00 84.50 105 GLU A CA 1
ATOM 819 C C . GLU A 1 105 ? 7.337 3.826 -0.798 1.00 84.50 105 GLU A C 1
ATOM 821 O O . GLU A 1 105 ? 8.446 4.313 -0.632 1.00 84.50 105 GLU A O 1
ATOM 826 N N . LEU A 1 106 ? 6.322 4.566 -1.249 1.00 82.38 106 LEU A N 1
ATOM 827 C CA . LEU A 1 106 ? 6.373 6.014 -1.452 1.00 82.38 106 LEU A CA 1
ATOM 828 C C . LEU A 1 106 ? 5.327 6.718 -0.582 1.00 82.38 106 LEU A C 1
ATOM 830 O O . LEU A 1 106 ? 4.320 6.106 -0.207 1.00 82.38 106 LEU A O 1
ATOM 834 N N . PRO A 1 107 ? 5.497 8.019 -0.286 1.00 77.69 107 PRO A N 1
ATOM 835 C CA . PRO A 1 107 ? 4.455 8.806 0.362 1.00 77.69 107 PRO A CA 1
ATOM 836 C C . PRO A 1 107 ? 3.132 8.751 -0.418 1.00 77.69 107 PRO A C 1
ATOM 838 O O . PRO A 1 107 ? 3.131 8.706 -1.649 1.00 77.69 107 PRO A O 1
ATOM 841 N N . GLU A 1 108 ? 1.995 8.817 0.285 1.00 78.19 108 GLU A N 1
ATOM 842 C CA . GLU A 1 108 ? 0.663 8.743 -0.342 1.00 78.19 108 GLU A CA 1
ATOM 843 C C . GLU A 1 108 ? 0.484 9.773 -1.458 1.00 78.19 108 GLU A C 1
ATOM 845 O O . GLU A 1 108 ? -0.093 9.463 -2.495 1.00 78.19 108 GLU A O 1
ATOM 850 N N . ILE A 1 109 ? 0.996 10.991 -1.265 1.00 81.75 109 ILE A N 1
ATOM 851 C CA . ILE A 1 109 ? 0.879 12.048 -2.268 1.00 81.75 109 ILE A CA 1
ATOM 852 C C . ILE A 1 109 ? 1.638 11.722 -3.557 1.00 81.75 109 ILE A C 1
ATOM 854 O O . ILE A 1 109 ? 1.127 12.001 -4.635 1.00 81.75 109 ILE A O 1
ATOM 858 N N . GLU A 1 110 ? 2.796 11.069 -3.462 1.00 87.69 110 GLU A N 1
ATOM 859 C CA . GLU A 1 110 ? 3.549 10.647 -4.643 1.00 87.69 110 GLU A CA 1
ATOM 860 C C . GLU A 1 110 ? 2.870 9.449 -5.316 1.00 87.69 110 GLU A C 1
ATOM 862 O O . GLU A 1 110 ? 2.709 9.431 -6.533 1.00 87.69 110 GLU A O 1
ATOM 867 N N . CYS A 1 111 ? 2.335 8.503 -4.535 1.00 89.06 111 CYS A N 1
ATOM 868 C CA . CYS A 1 111 ? 1.515 7.419 -5.085 1.00 89.06 111 CYS A CA 1
ATOM 869 C C . CYS A 1 111 ? 0.250 7.935 -5.781 1.00 89.06 111 CYS A C 1
ATOM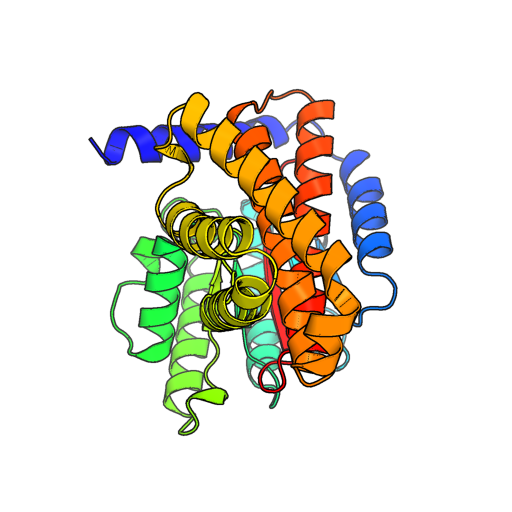 871 O O . CYS A 1 111 ? -0.142 7.373 -6.796 1.00 89.06 111 CYS A O 1
ATOM 873 N N . LYS A 1 112 ? -0.378 9.006 -5.275 1.00 88.00 112 LYS A N 1
ATOM 874 C CA . LYS A 1 112 ? -1.530 9.645 -5.929 1.00 88.00 112 LYS A CA 1
ATOM 875 C C . LYS A 1 112 ? -1.162 10.238 -7.279 1.00 88.00 112 LYS A C 1
ATOM 877 O O . LYS A 1 112 ? -1.939 10.084 -8.208 1.00 88.00 112 LYS A O 1
ATOM 882 N N . LYS A 1 113 ? 0.011 10.864 -7.408 1.00 93.12 113 LYS A N 1
ATOM 883 C CA . LYS A 1 113 ? 0.495 11.346 -8.709 1.00 93.12 113 LYS A CA 1
ATOM 884 C C . LYS A 1 113 ? 0.715 10.190 -9.684 1.00 93.12 113 LYS A C 1
ATOM 886 O O . LYS A 1 113 ? 0.262 10.268 -10.819 1.00 93.12 113 LYS A O 1
ATOM 891 N N . LEU A 1 114 ? 1.337 9.096 -9.228 1.00 95.38 114 LEU A N 1
ATOM 892 C CA . LEU A 1 114 ? 1.493 7.885 -10.045 1.00 95.38 114 LEU A CA 1
ATOM 893 C C . LEU A 1 114 ? 0.137 7.303 -10.464 1.00 95.38 114 LEU A C 1
ATOM 895 O O . LEU A 1 114 ? -0.036 6.935 -11.622 1.00 95.38 114 LEU A O 1
ATOM 899 N N . ASP A 1 115 ? -0.826 7.242 -9.542 1.00 93.75 115 ASP A N 1
ATOM 900 C CA . ASP A 1 115 ? -2.174 6.736 -9.807 1.00 93.75 115 ASP A CA 1
ATOM 901 C C . ASP A 1 115 ? -2.933 7.631 -10.801 1.00 93.75 115 ASP A C 1
ATOM 903 O O . ASP A 1 115 ? -3.503 7.119 -11.761 1.00 93.75 115 ASP A O 1
ATOM 907 N N . CYS A 1 116 ? -2.880 8.960 -10.646 1.00 94.75 116 CYS A N 1
ATOM 908 C CA . CYS A 1 116 ? -3.421 9.910 -11.625 1.00 94.75 116 CYS A CA 1
ATOM 909 C C . CYS A 1 116 ? -2.809 9.676 -13.011 1.00 94.75 116 CYS A C 1
ATOM 911 O O . CYS A 1 116 ? -3.542 9.496 -13.986 1.00 94.75 116 CYS A O 1
ATOM 913 N N . TYR A 1 117 ? -1.483 9.555 -13.086 1.00 97.56 117 TYR A N 1
ATOM 914 C CA . TYR A 1 117 ? -0.795 9.322 -14.349 1.00 97.56 117 TYR A CA 1
ATOM 915 C C . TYR A 1 117 ? -1.246 8.032 -15.032 1.00 97.56 117 TYR A C 1
ATOM 917 O O . TYR A 1 117 ? -1.579 8.050 -16.217 1.00 97.56 117 TYR A O 1
ATOM 925 N N . VAL A 1 118 ? -1.341 6.911 -14.312 1.00 96.06 118 VAL A N 1
ATOM 926 C CA . VAL A 1 118 ? -1.756 5.644 -14.940 1.00 96.06 118 VAL A CA 1
ATOM 927 C C . VAL A 1 118 ? -3.252 5.561 -15.248 1.00 96.06 118 VAL A C 1
ATOM 929 O O . VAL A 1 118 ? -3.662 4.671 -15.994 1.00 96.06 118 VAL A O 1
ATOM 932 N N . ILE A 1 119 ? -4.082 6.445 -14.685 1.00 93.94 119 ILE A N 1
ATOM 933 C CA . ILE A 1 119 ? -5.535 6.453 -14.901 1.00 93.94 119 ILE A CA 1
ATOM 934 C C . ILE A 1 119 ? -5.961 7.439 -15.989 1.00 93.94 119 ILE A C 1
ATOM 936 O O . ILE A 1 119 ? -6.798 7.069 -16.822 1.00 93.94 119 ILE A O 1
ATOM 940 N N . SER A 1 120 ? -5.430 8.665 -15.970 1.00 91.94 120 SER A N 1
ATOM 941 C CA . SER A 1 120 ? -5.803 9.761 -16.877 1.00 91.94 120 SER A CA 1
ATOM 942 C C . SER A 1 120 ? -4.644 10.278 -17.735 1.00 91.94 120 SER A C 1
ATOM 944 O O . SER A 1 120 ? -4.897 10.936 -18.741 1.00 91.94 120 SER A O 1
ATOM 946 N N . GLY A 1 121 ? -3.391 9.956 -17.400 1.00 93.75 121 GLY A N 1
ATOM 947 C CA . GLY A 1 121 ? -2.202 10.539 -18.038 1.00 93.75 121 GLY A CA 1
ATOM 948 C C . GLY A 1 121 ? -1.850 11.938 -17.531 1.00 93.75 121 GLY A C 1
ATOM 949 O O . GLY A 1 121 ? -0.975 12.582 -18.102 1.00 93.75 121 GLY A O 1
ATOM 950 N N . GLU A 1 122 ? -2.531 12.408 -16.487 1.00 92.88 122 GLU A N 1
ATOM 951 C CA . GLU A 1 122 ? -2.246 13.673 -15.808 1.00 92.88 122 GLU A CA 1
ATOM 952 C C . GLU A 1 122 ? -1.152 13.479 -14.745 1.00 92.88 122 GLU A C 1
ATOM 954 O O . GLU A 1 122 ? -0.992 12.375 -14.236 1.00 92.88 122 GLU A O 1
ATOM 959 N N . GLU A 1 123 ? -0.450 14.556 -14.367 1.00 94.56 123 GLU A N 1
ATOM 960 C CA . GLU A 1 123 ? 0.776 14.541 -13.536 1.00 94.56 123 GLU A CA 1
ATOM 961 C C . GLU A 1 123 ? 2.012 13.961 -14.257 1.00 94.56 123 GLU A C 1
ATOM 963 O O . GLU A 1 123 ? 1.905 13.157 -15.181 1.00 94.56 123 GLU A O 1
ATOM 968 N N . ASP A 1 124 ? 3.215 14.378 -13.845 1.00 93.25 124 ASP A N 1
ATOM 969 C CA . ASP A 1 124 ? 4.467 13.769 -14.317 1.00 93.25 124 ASP A CA 1
ATOM 970 C C . ASP A 1 124 ? 4.898 12.665 -13.331 1.00 93.25 124 ASP A C 1
ATOM 972 O O . ASP A 1 124 ? 5.202 12.965 -12.170 1.00 93.25 124 ASP A O 1
ATOM 976 N N . PRO A 1 125 ? 4.978 11.384 -13.745 1.00 95.06 125 PRO A N 1
ATOM 977 C CA . PRO A 1 125 ? 5.420 10.311 -12.860 1.00 95.06 125 PRO A CA 1
ATOM 978 C C . PRO A 1 125 ? 6.8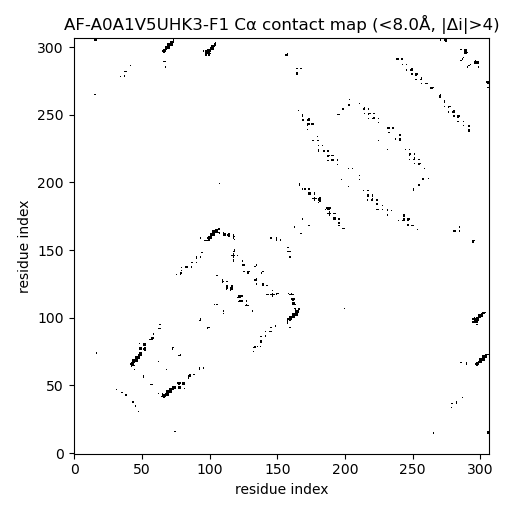61 10.519 -12.375 1.00 95.06 125 PRO A C 1
ATOM 980 O O . PRO A 1 125 ? 7.221 10.028 -11.306 1.00 95.06 125 PRO A O 1
ATOM 983 N N . ARG A 1 126 ? 7.694 11.280 -13.101 1.00 94.31 126 ARG A N 1
ATOM 984 C CA . ARG A 1 126 ? 9.043 11.635 -12.644 1.00 94.31 126 ARG A CA 1
ATOM 985 C C . ARG A 1 126 ? 9.006 12.473 -11.380 1.00 94.31 126 ARG A C 1
ATOM 987 O O . ARG A 1 126 ? 9.831 12.239 -10.506 1.00 94.31 126 ARG A O 1
ATOM 994 N N . ASP A 1 127 ? 8.050 13.389 -11.244 1.00 92.31 127 ASP A N 1
ATOM 995 C CA . ASP A 1 127 ? 7.922 14.215 -10.040 1.00 92.31 127 ASP A CA 1
ATOM 996 C C . ASP A 1 127 ? 7.591 13.379 -8.802 1.00 92.31 127 ASP A C 1
ATOM 998 O O . ASP A 1 127 ? 7.988 13.745 -7.697 1.00 92.31 127 ASP A O 1
ATOM 1002 N N . ALA A 1 128 ? 6.906 12.248 -8.990 1.00 91.81 128 ALA A N 1
ATOM 1003 C CA . ALA A 1 128 ? 6.601 11.306 -7.921 1.00 91.81 128 ALA A CA 1
ATOM 1004 C C . ALA A 1 128 ? 7.797 10.432 -7.523 1.00 91.81 128 ALA A C 1
ATOM 1006 O O . ALA A 1 128 ? 7.983 10.130 -6.344 1.00 91.81 128 ALA A O 1
ATOM 1007 N N . LEU A 1 129 ? 8.609 10.011 -8.498 1.00 91.62 129 LEU A N 1
ATOM 1008 C CA . LEU A 1 129 ? 9.749 9.127 -8.245 1.00 91.62 129 LEU A CA 1
ATOM 1009 C C . LEU A 1 129 ? 11.024 9.883 -7.865 1.00 91.62 129 LEU A C 1
ATOM 1011 O O . LEU A 1 129 ? 11.921 9.281 -7.277 1.00 91.62 129 LEU A O 1
ATOM 1015 N N . ARG A 1 130 ? 11.136 11.172 -8.198 1.00 87.12 130 ARG A N 1
ATOM 1016 C CA . ARG A 1 130 ? 12.386 11.932 -8.102 1.00 87.12 130 ARG A CA 1
ATOM 1017 C C . ARG A 1 130 ? 13.024 11.843 -6.718 1.00 87.12 130 ARG A C 1
ATOM 1019 O O . ARG A 1 130 ? 12.442 12.247 -5.715 1.00 87.12 130 ARG A O 1
ATOM 1026 N N . GLY A 1 131 ? 14.275 11.385 -6.685 1.00 80.94 131 GLY A N 1
ATOM 1027 C CA . GLY A 1 131 ? 15.051 11.262 -5.445 1.00 80.94 131 GLY A CA 1
ATOM 1028 C C . GLY A 1 131 ? 14.687 10.060 -4.566 1.00 80.94 131 GLY A C 1
ATOM 1029 O O . GLY A 1 131 ? 15.277 9.913 -3.497 1.00 80.94 131 GLY A O 1
ATOM 1030 N N . SER A 1 132 ? 13.765 9.200 -5.008 1.00 86.12 132 SER A N 1
ATOM 1031 C CA . SER A 1 132 ? 13.520 7.880 -4.416 1.00 86.12 132 SER A CA 1
ATOM 1032 C C . SER A 1 132 ? 14.379 6.802 -5.083 1.00 86.12 132 SER A C 1
ATOM 1034 O O . SER A 1 132 ? 14.987 7.034 -6.134 1.00 86.12 132 SER A O 1
ATOM 1036 N N . VAL A 1 133 ? 14.394 5.591 -4.516 1.00 84.44 133 VAL A N 1
ATOM 1037 C CA . VAL A 1 133 ? 15.095 4.460 -5.142 1.00 84.44 133 VAL A CA 1
ATOM 1038 C C . VAL A 1 133 ? 14.476 4.022 -6.470 1.00 84.44 133 VAL A C 1
ATOM 1040 O O . VAL A 1 133 ? 15.143 3.416 -7.308 1.00 84.44 133 VAL A O 1
ATOM 1043 N N . TYR A 1 134 ? 13.211 4.379 -6.683 1.00 89.75 134 TYR A N 1
ATOM 1044 C CA . TYR A 1 134 ? 12.426 4.014 -7.853 1.00 89.75 134 TYR A CA 1
ATOM 1045 C C . TYR A 1 134 ? 12.724 4.888 -9.077 1.00 89.75 134 TYR A C 1
ATOM 1047 O O . TYR A 1 134 ? 12.300 4.552 -10.183 1.00 89.75 134 TYR A O 1
ATOM 1055 N N . ASP A 1 135 ? 13.472 5.985 -8.898 1.00 90.88 135 ASP A N 1
ATOM 1056 C CA . ASP A 1 135 ? 13.854 6.922 -9.957 1.00 90.88 135 ASP A CA 1
ATOM 1057 C C . ASP A 1 135 ? 14.805 6.267 -10.975 1.00 90.88 135 ASP A C 1
ATOM 1059 O O . ASP A 1 135 ? 16.039 6.234 -10.830 1.00 90.88 135 ASP A O 1
ATOM 1063 N N . SER A 1 136 ? 14.206 5.678 -12.009 1.00 91.38 136 SER A N 1
ATOM 1064 C CA . SER A 1 136 ? 14.899 5.021 -13.110 1.00 91.38 136 SER A CA 1
ATOM 1065 C C . SER A 1 136 ? 14.076 5.078 -14.396 1.00 91.38 136 SER A C 1
ATOM 1067 O O . SER A 1 136 ? 12.844 5.065 -14.374 1.00 91.38 136 SER A O 1
ATOM 1069 N N . ALA A 1 137 ? 14.771 5.109 -15.536 1.00 93.50 137 ALA A N 1
ATOM 1070 C CA . ALA A 1 137 ? 14.135 5.099 -16.851 1.00 93.50 137 ALA A CA 1
ATOM 1071 C C . ALA A 1 137 ? 13.289 3.834 -17.071 1.00 93.50 137 ALA A C 1
ATOM 1073 O O . ALA A 1 137 ? 12.197 3.915 -17.624 1.00 93.50 137 ALA A O 1
ATOM 1074 N N . ASP A 1 138 ? 13.766 2.686 -16.591 1.00 94.38 138 ASP A N 1
ATOM 1075 C CA . ASP A 1 138 ? 13.091 1.396 -16.721 1.00 94.38 138 ASP A CA 1
ATOM 1076 C C . ASP A 1 138 ? 11.809 1.314 -15.868 1.00 94.38 138 ASP A C 1
ATOM 1078 O O . ASP A 1 138 ? 10.789 0.811 -16.338 1.00 94.38 138 ASP A O 1
ATOM 1082 N N . MET A 1 139 ? 11.806 1.879 -14.651 1.00 95.38 139 MET A N 1
ATOM 1083 C CA . MET A 1 139 ? 10.585 1.982 -13.837 1.00 95.38 139 MET A CA 1
ATOM 1084 C C . MET A 1 139 ? 9.553 2.912 -14.486 1.00 95.38 139 MET A C 1
ATOM 1086 O O . MET A 1 139 ? 8.373 2.577 -14.553 1.00 95.38 139 MET A O 1
ATOM 1090 N N . LEU A 1 140 ? 9.989 4.059 -15.019 1.00 96.81 140 LEU A N 1
ATOM 1091 C CA . LEU A 1 140 ? 9.113 4.971 -15.763 1.00 96.81 140 LEU A CA 1
ATOM 1092 C C . LEU A 1 140 ? 8.525 4.300 -17.011 1.00 96.81 140 LEU A C 1
ATOM 1094 O O . LEU A 1 140 ? 7.345 4.478 -17.303 1.00 96.81 140 LEU A O 1
ATOM 1098 N N . ALA A 1 141 ? 9.320 3.493 -17.719 1.00 96.50 141 ALA A N 1
ATOM 1099 C CA . ALA A 1 141 ? 8.847 2.721 -18.862 1.00 96.50 141 ALA A CA 1
ATOM 1100 C C . ALA A 1 141 ? 7.797 1.672 -18.455 1.00 96.50 141 ALA A C 1
ATOM 1102 O O . ALA A 1 141 ? 6.792 1.523 -19.148 1.00 96.50 141 ALA A O 1
ATOM 1103 N N . LEU A 1 142 ? 7.981 0.980 -17.323 1.00 97.12 142 LEU A N 1
ATOM 1104 C CA . LEU A 1 142 ? 6.968 0.071 -16.775 1.00 97.12 142 LEU A CA 1
ATOM 1105 C C . LEU A 1 142 ? 5.665 0.815 -16.435 1.00 97.12 142 LEU A C 1
ATOM 1107 O O . LEU A 1 142 ? 4.586 0.362 -16.817 1.00 97.12 142 LEU A O 1
ATOM 1111 N N . ILE A 1 143 ? 5.757 1.968 -15.764 1.00 97.56 143 ILE A N 1
ATOM 1112 C CA . ILE A 1 143 ? 4.597 2.806 -15.415 1.00 97.56 143 ILE A CA 1
ATOM 1113 C C . ILE A 1 143 ? 3.845 3.251 -16.678 1.00 97.56 143 ILE A C 1
ATOM 1115 O O . ILE A 1 143 ? 2.618 3.170 -16.723 1.00 97.56 143 ILE A O 1
ATOM 1119 N N . GLU A 1 144 ? 4.561 3.652 -17.730 1.00 97.38 144 GLU A N 1
ATOM 1120 C CA . GLU A 1 144 ? 3.952 4.026 -19.010 1.00 97.38 144 GLU A CA 1
ATOM 1121 C C . GLU A 1 144 ? 3.231 2.843 -19.676 1.00 97.38 144 GLU A C 1
ATOM 1123 O O . GLU A 1 144 ? 2.091 2.979 -20.127 1.00 97.38 144 GLU A O 1
ATOM 1128 N N . LYS A 1 145 ? 3.834 1.647 -19.675 1.00 96.38 145 LYS A N 1
ATOM 1129 C CA . LYS A 1 145 ? 3.170 0.432 -20.178 1.00 96.38 145 LYS A CA 1
ATOM 1130 C C . LYS A 1 145 ? 1.876 0.124 -19.415 1.00 96.38 145 LYS A C 1
ATOM 1132 O O . LYS A 1 145 ? 0.887 -0.289 -20.022 1.00 96.38 145 LYS A O 1
ATOM 1137 N N . ILE A 1 146 ? 1.859 0.351 -18.101 1.00 96.25 146 ILE A N 1
ATOM 1138 C CA . ILE A 1 146 ? 0.663 0.184 -17.262 1.00 96.25 146 ILE A CA 1
ATOM 1139 C C . ILE A 1 146 ? -0.407 1.228 -17.601 1.00 96.25 146 ILE A C 1
ATOM 1141 O O . ILE A 1 146 ? -1.581 0.876 -17.709 1.00 96.25 146 ILE A O 1
ATOM 1145 N N . ARG A 1 147 ? -0.029 2.494 -17.820 1.00 96.44 147 ARG A N 1
ATOM 1146 C CA . ARG A 1 147 ? -0.966 3.538 -18.264 1.00 96.44 147 ARG A CA 1
ATOM 1147 C C . ARG A 1 147 ? -1.649 3.148 -19.575 1.00 96.44 147 ARG A C 1
ATOM 1149 O O . ARG A 1 147 ? -2.872 3.241 -19.677 1.00 96.44 147 ARG A O 1
ATOM 1156 N N . ILE A 1 148 ? -0.877 2.677 -20.555 1.00 94.69 148 ILE A N 1
ATOM 1157 C CA . ILE A 1 148 ? -1.409 2.203 -21.841 1.00 94.69 148 ILE A CA 1
ATOM 1158 C C . ILE A 1 148 ? -2.406 1.059 -21.606 1.00 94.69 148 ILE A C 1
ATOM 1160 O O . ILE A 1 148 ? -3.551 1.150 -22.049 1.00 94.69 148 ILE A O 1
ATOM 1164 N N . LEU A 1 149 ? -2.040 0.053 -20.808 1.00 92.44 149 LEU A N 1
ATOM 1165 C CA . LEU A 1 149 ? -2.931 -1.061 -20.463 1.00 92.44 149 LEU A CA 1
ATOM 1166 C C . LEU A 1 149 ? -4.245 -0.589 -19.803 1.00 92.44 149 LEU A C 1
ATOM 1168 O O . LEU A 1 149 ? -5.333 -1.065 -20.133 1.00 92.44 149 LEU A O 1
ATOM 1172 N N . ASN A 1 150 ? -4.173 0.399 -18.911 1.00 94.06 150 ASN A N 1
ATOM 1173 C CA . ASN A 1 150 ? -5.350 0.995 -18.280 1.00 94.06 150 ASN A CA 1
ATOM 1174 C C . ASN A 1 150 ? -6.242 1.767 -19.260 1.00 94.06 150 ASN A C 1
ATOM 1176 O O . ASN A 1 150 ? -7.458 1.821 -19.053 1.00 94.06 150 ASN A O 1
ATOM 1180 N N . THR A 1 151 ? -5.671 2.373 -20.305 1.00 91.12 151 THR A N 1
ATOM 1181 C CA . THR A 1 151 ? -6.443 3.081 -21.342 1.00 91.12 151 THR A CA 1
ATOM 1182 C C . THR A 1 151 ? -7.200 2.121 -22.261 1.00 91.12 151 THR A C 1
ATOM 1184 O O . THR A 1 151 ? -8.290 2.448 -22.728 1.00 91.12 151 THR A O 1
ATOM 1187 N N . GLU A 1 152 ? -6.675 0.910 -22.456 1.00 88.50 152 GLU A N 1
ATOM 1188 C CA . GLU A 1 152 ? -7.324 -0.156 -23.228 1.00 88.50 152 GLU A CA 1
ATOM 1189 C C . GLU A 1 152 ? -8.502 -0.792 -22.462 1.00 88.50 152 GLU A C 1
ATOM 1191 O O . GLU A 1 152 ? -9.466 -1.282 -23.061 1.00 88.50 152 GLU A O 1
ATOM 1196 N N . SER A 1 153 ? -8.469 -0.754 -21.124 1.00 83.44 153 SER A N 1
ATOM 1197 C CA . SER A 1 153 ? -9.532 -1.296 -20.277 1.00 83.44 153 SER A CA 1
ATOM 1198 C C . SER A 1 153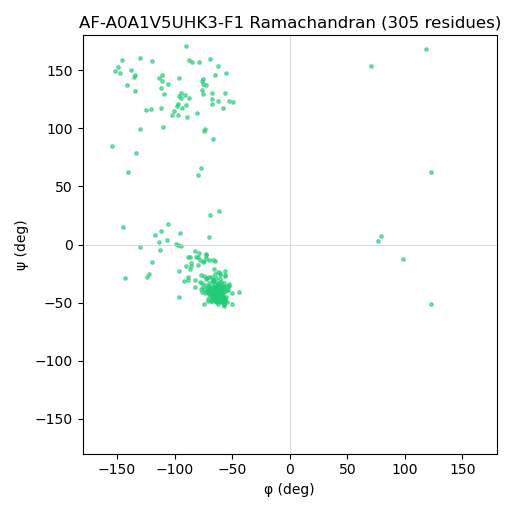 ? -10.723 -0.342 -20.144 1.00 83.44 153 SER A C 1
ATOM 1200 O O . SER A 1 153 ? -10.673 0.687 -19.467 1.00 83.44 153 SER A O 1
ATOM 1202 N N . LYS A 1 154 ? -11.870 -0.747 -20.702 1.00 79.31 154 LYS A N 1
ATOM 1203 C CA . LYS A 1 154 ? -13.155 -0.043 -20.520 1.00 79.31 154 LYS A CA 1
ATOM 1204 C C . LYS A 1 154 ? -13.784 -0.253 -19.136 1.00 79.31 154 LYS A C 1
ATOM 1206 O O . LYS A 1 154 ? -14.722 0.457 -18.787 1.00 79.31 154 LYS A O 1
ATOM 1211 N N . ASN A 1 155 ? -13.311 -1.227 -18.355 1.00 79.12 155 ASN A N 1
ATOM 1212 C CA . ASN A 1 155 ? -13.837 -1.501 -17.019 1.00 79.12 155 ASN A CA 1
ATOM 1213 C C . ASN A 1 155 ? -12.965 -0.813 -15.962 1.00 79.12 155 ASN A C 1
ATOM 1215 O O . ASN A 1 155 ? -11.834 -1.232 -15.719 1.00 79.12 155 ASN A O 1
ATOM 1219 N N . ALA A 1 156 ? -13.522 0.200 -15.294 1.00 71.38 156 ALA A N 1
ATOM 1220 C CA . ALA A 1 156 ? -12.840 0.936 -14.231 1.00 71.38 156 ALA A CA 1
ATOM 1221 C C . ALA A 1 156 ? -12.360 0.033 -13.079 1.00 71.38 156 ALA A C 1
ATOM 1223 O O . ALA A 1 156 ? -11.296 0.285 -12.522 1.00 71.38 156 ALA A O 1
ATOM 1224 N N . HIS A 1 157 ? -13.085 -1.047 -12.768 1.00 70.62 157 HIS A N 1
ATOM 1225 C CA . HIS A 1 157 ? -12.709 -2.004 -11.718 1.00 70.62 157 HIS A CA 1
ATOM 1226 C C . HIS A 1 157 ? -11.532 -2.909 -12.096 1.00 70.62 157 HIS A C 1
ATOM 1228 O O . HIS A 1 157 ? -11.048 -3.640 -11.246 1.00 70.62 157 HIS A O 1
ATOM 1234 N N . LYS A 1 158 ? -11.084 -2.875 -13.356 1.00 79.31 158 LYS A N 1
ATOM 1235 C CA . LYS A 1 158 ? -9.911 -3.614 -13.842 1.00 79.31 158 LYS A CA 1
ATOM 1236 C C . LYS A 1 158 ? -8.700 -2.721 -14.092 1.00 79.31 158 LYS A C 1
ATOM 1238 O O . LYS A 1 158 ? -7.713 -3.183 -14.654 1.00 79.31 158 LYS A O 1
ATOM 1243 N N . LYS A 1 159 ? -8.799 -1.428 -13.779 1.00 88.50 159 LYS A N 1
ATOM 1244 C CA . LYS A 1 159 ? -7.658 -0.529 -13.922 1.00 88.50 159 LYS A CA 1
ATOM 1245 C C . LYS A 1 159 ? -6.680 -0.781 -12.783 1.00 88.50 159 LYS A C 1
ATOM 1247 O O . LYS A 1 159 ? -7.068 -0.750 -11.618 1.00 88.50 159 LYS A O 1
ATOM 1252 N N . ILE A 1 160 ? -5.421 -0.973 -13.140 1.00 91.12 160 ILE A N 1
ATOM 1253 C CA . ILE A 1 160 ? -4.308 -1.152 -12.219 1.00 91.12 160 ILE A CA 1
ATOM 1254 C C . ILE A 1 160 ? -4.071 0.152 -11.470 1.00 91.12 160 ILE A C 1
ATOM 1256 O O . ILE A 1 160 ? -3.966 1.213 -12.089 1.00 91.12 160 ILE A O 1
ATOM 1260 N N . ARG A 1 161 ? -3.982 0.064 -10.142 1.00 88.88 161 ARG A N 1
ATOM 1261 C CA . ARG A 1 161 ? -3.825 1.219 -9.249 1.00 88.88 161 ARG A CA 1
ATOM 1262 C C . ARG A 1 161 ? -2.451 1.248 -8.598 1.00 88.88 161 ARG A C 1
ATOM 1264 O O . ARG A 1 161 ? -1.972 0.207 -8.151 1.00 88.88 161 ARG A O 1
ATOM 1271 N N . PHE A 1 162 ? -1.870 2.437 -8.464 1.00 90.75 162 PHE A N 1
ATOM 1272 C CA . PHE A 1 162 ? -0.701 2.648 -7.606 1.00 90.75 162 PHE A CA 1
ATOM 1273 C C . PHE A 1 162 ? -1.165 3.051 -6.207 1.00 90.75 162 PHE A C 1
ATOM 1275 O O . PHE A 1 162 ? -1.969 3.969 -6.046 1.00 90.75 162 PHE A O 1
ATOM 1282 N N . LYS A 1 163 ? -0.676 2.363 -5.172 1.00 86.25 163 LYS A N 1
ATOM 1283 C CA . LYS A 1 163 ? -1.013 2.672 -3.776 1.00 86.25 163 LYS A CA 1
ATOM 1284 C C . LYS A 1 163 ? 0.240 2.675 -2.905 1.00 86.25 163 LYS A C 1
ATOM 1286 O O . LYS A 1 163 ? 1.157 1.883 -3.100 1.00 86.25 163 LYS A O 1
ATOM 1291 N N . SER A 1 164 ? 0.248 3.551 -1.906 1.00 82.44 164 SER A N 1
ATOM 1292 C CA . SER A 1 164 ? 1.314 3.590 -0.904 1.00 82.44 164 SER A CA 1
ATOM 1293 C C . SER A 1 164 ? 1.147 2.449 0.090 1.00 82.44 164 SER A C 1
ATOM 1295 O O . SER A 1 164 ? 0.062 2.298 0.649 1.00 82.44 164 SER A O 1
ATOM 1297 N N . ILE A 1 165 ? 2.217 1.716 0.404 1.00 76.12 165 ILE A N 1
ATOM 1298 C CA . ILE A 1 165 ? 2.199 0.736 1.510 1.00 76.12 165 ILE A CA 1
ATOM 1299 C C . ILE A 1 165 ? 1.890 1.439 2.848 1.00 76.12 165 ILE A C 1
ATOM 1301 O O . ILE A 1 165 ? 1.233 0.880 3.721 1.00 76.12 165 ILE A O 1
ATOM 1305 N N . TYR A 1 166 ? 2.268 2.709 2.999 1.00 67.81 166 TYR A N 1
ATOM 1306 C CA . TYR A 1 166 ? 2.068 3.464 4.238 1.00 67.81 166 TYR A CA 1
ATOM 1307 C C . TYR A 1 166 ? 0.668 4.056 4.410 1.00 67.81 166 TYR A C 1
ATOM 1309 O O . TYR A 1 166 ? 0.344 4.556 5.486 1.00 67.81 166 TYR A O 1
ATOM 1317 N N . CYS A 1 167 ? -0.159 4.041 3.366 1.00 63.06 167 CYS A N 1
ATOM 1318 C CA . CYS A 1 167 ? -1.476 4.683 3.370 1.00 63.06 167 CYS A CA 1
ATOM 1319 C C . CYS A 1 167 ? -2.532 3.918 2.565 1.00 63.06 167 CYS A C 1
ATOM 1321 O O . CYS A 1 167 ? -3.596 4.467 2.293 1.00 63.06 167 CYS A O 1
ATOM 1323 N N . ALA A 1 168 ? -2.301 2.652 2.214 1.00 53.03 168 ALA A N 1
ATOM 1324 C CA . ALA A 1 168 ? -3.272 1.807 1.510 1.00 53.03 168 ALA A CA 1
ATOM 1325 C C . ALA A 1 168 ? -4.496 1.417 2.371 1.00 53.03 168 ALA A C 1
ATOM 1327 O O . ALA A 1 168 ? -5.172 0.429 2.097 1.00 53.03 168 ALA A O 1
ATOM 1328 N N . ILE A 1 169 ? -4.833 2.228 3.377 1.00 62.78 169 ILE A N 1
ATOM 1329 C CA . ILE A 1 169 ? -6.114 2.193 4.068 1.00 62.78 169 ILE A CA 1
ATOM 1330 C C . ILE A 1 169 ? -7.208 2.410 3.025 1.00 62.78 169 ILE A C 1
ATOM 1332 O O . ILE A 1 169 ? -7.302 3.477 2.411 1.00 62.78 169 ILE A O 1
ATOM 1336 N N . ASN A 1 170 ? -8.078 1.420 2.846 1.00 66.00 170 ASN A N 1
ATOM 1337 C CA . ASN A 1 170 ? -9.289 1.634 2.079 1.00 66.00 170 ASN A CA 1
ATOM 1338 C C . ASN A 1 170 ? -10.248 2.475 2.927 1.00 66.00 170 ASN A C 1
ATOM 1340 O O . ASN A 1 170 ? -10.931 1.978 3.825 1.00 66.00 170 ASN A O 1
ATOM 1344 N N . ARG A 1 171 ? -10.280 3.782 2.644 1.00 72.06 171 ARG A N 1
ATOM 1345 C CA . ARG A 1 171 ? -11.144 4.738 3.345 1.00 72.06 171 ARG A CA 1
ATOM 1346 C C . ARG A 1 171 ? -12.607 4.305 3.330 1.00 72.06 171 ARG A C 1
ATOM 1348 O O . ARG A 1 171 ? -13.299 4.545 4.312 1.00 72.06 171 ARG A O 1
ATOM 1355 N N . GLU A 1 172 ? -13.082 3.690 2.250 1.00 74.69 172 GLU A N 1
ATOM 1356 C CA . GLU A 1 172 ? -14.473 3.248 2.150 1.00 74.69 172 GLU A CA 1
ATOM 1357 C C . GLU A 1 172 ? -14.787 2.162 3.183 1.00 74.69 172 GLU A C 1
ATOM 1359 O O . GLU A 1 172 ? -15.753 2.290 3.934 1.00 74.69 172 GLU A O 1
ATOM 1364 N N . ASP A 1 173 ? -13.937 1.141 3.279 1.00 74.62 173 ASP A N 1
ATOM 1365 C CA . ASP A 1 173 ? -14.124 0.030 4.216 1.00 74.62 173 ASP A CA 1
ATOM 1366 C C . ASP A 1 173 ? -13.990 0.491 5.666 1.00 74.62 173 ASP A C 1
ATOM 1368 O O . ASP A 1 173 ? -14.793 0.125 6.523 1.00 74.62 173 ASP A O 1
ATOM 1372 N N . ALA A 1 174 ? -13.028 1.371 5.937 1.00 75.44 174 ALA A N 1
ATOM 1373 C CA . ALA A 1 174 ? -12.844 1.934 7.264 1.00 75.44 174 ALA A CA 1
ATOM 1374 C C . ALA A 1 174 ? -14.029 2.843 7.672 1.00 75.44 174 ALA A C 1
ATOM 1376 O O . ALA A 1 174 ? -14.478 2.817 8.817 1.00 75.44 174 ALA A O 1
ATOM 1377 N N . VAL A 1 175 ? -14.622 3.592 6.733 1.00 81.25 175 VAL A N 1
ATOM 1378 C CA . VAL A 1 175 ? -15.863 4.355 6.975 1.00 81.25 175 VAL A CA 1
ATOM 1379 C C . VAL A 1 175 ? -17.055 3.423 7.207 1.00 81.25 175 VAL A C 1
ATOM 1381 O O . VAL A 1 175 ? -17.862 3.687 8.101 1.00 81.25 175 VAL A O 1
ATOM 1384 N N . LYS A 1 176 ? -17.186 2.337 6.434 1.00 79.81 176 LYS A N 1
ATOM 1385 C CA . LYS A 1 176 ? -18.237 1.324 6.637 1.00 79.81 176 LYS A CA 1
ATOM 1386 C C . LYS A 1 176 ? -18.132 0.697 8.027 1.00 79.81 176 LYS A C 1
ATOM 1388 O O . LYS A 1 176 ? -19.135 0.641 8.736 1.00 79.81 176 LYS A O 1
ATOM 1393 N N . LEU A 1 177 ? -16.926 0.314 8.444 1.00 80.88 177 LEU A N 1
ATOM 1394 C CA . LEU A 1 177 ? -16.682 -0.230 9.776 1.00 80.88 177 LEU A CA 1
ATOM 1395 C C . LEU A 1 177 ? -17.032 0.772 10.879 1.00 80.88 177 LEU A C 1
ATOM 1397 O O . LEU A 1 177 ? -17.733 0.420 11.824 1.00 80.88 177 LEU A O 1
ATOM 1401 N N . SER A 1 178 ? -16.602 2.029 10.740 1.00 84.75 178 SER A N 1
ATOM 1402 C CA . SER A 1 178 ? -16.947 3.091 11.689 1.00 84.75 178 SER A CA 1
ATOM 1403 C C . SER A 1 178 ? -18.465 3.217 11.862 1.00 84.75 178 SER A C 1
ATOM 1405 O O . SER A 1 178 ? -18.952 3.248 12.989 1.00 84.75 178 SER A O 1
ATOM 1407 N N . ARG A 1 179 ? -19.241 3.196 10.767 1.00 85.50 179 ARG A N 1
ATOM 1408 C CA . ARG A 1 179 ? -20.714 3.252 10.831 1.00 85.50 179 ARG A CA 1
ATOM 1409 C C . ARG A 1 179 ? -21.326 2.076 11.591 1.00 85.50 179 ARG A C 1
ATOM 1411 O O . ARG A 1 179 ? -22.298 2.280 12.309 1.00 85.50 179 ARG A O 1
ATOM 1418 N N . LEU A 1 180 ? -20.769 0.875 11.447 1.00 83.62 180 LEU A N 1
ATOM 1419 C CA . LEU A 1 180 ? -21.245 -0.314 12.158 1.00 83.62 180 LEU A CA 1
ATOM 1420 C C . LEU A 1 180 ? -20.922 -0.252 13.649 1.00 83.62 180 LEU A C 1
ATOM 1422 O O . LEU A 1 180 ? -21.802 -0.481 14.477 1.00 83.62 180 LEU A O 1
ATOM 1426 N N . ILE A 1 181 ? -19.680 0.101 13.993 1.00 84.12 181 ILE A N 1
ATOM 1427 C CA . ILE A 1 181 ? -19.236 0.208 15.387 1.00 84.12 181 ILE A CA 1
ATOM 1428 C C . ILE A 1 181 ? -19.959 1.352 16.101 1.00 84.12 181 ILE A C 1
ATOM 1430 O O . ILE A 1 181 ? -20.231 1.230 17.291 1.00 84.12 181 ILE A O 1
ATOM 1434 N N . LYS A 1 182 ? -20.350 2.421 15.393 1.00 88.50 182 LYS A N 1
ATOM 1435 C CA . LYS A 1 182 ? -21.004 3.600 15.983 1.00 88.50 182 LYS A CA 1
ATOM 1436 C C . LYS A 1 182 ? -22.229 3.260 16.835 1.00 88.50 182 LYS A C 1
ATOM 1438 O O . LYS A 1 182 ? -22.460 3.915 17.844 1.00 88.50 182 LYS A O 1
ATOM 1443 N N . ASN A 1 183 ? -22.979 2.225 16.462 1.00 82.38 183 ASN A N 1
ATOM 1444 C CA . ASN A 1 183 ? -24.169 1.791 17.198 1.00 82.38 183 ASN A CA 1
ATOM 1445 C C . ASN A 1 183 ? -23.854 1.154 18.565 1.00 82.38 183 ASN A C 1
ATOM 1447 O O . ASN A 1 183 ? -24.760 0.960 19.372 1.00 82.38 183 ASN A O 1
ATOM 1451 N N . TYR A 1 184 ? -22.590 0.809 18.815 1.00 85.31 184 TYR A N 1
ATOM 1452 C CA . TYR A 1 184 ? -22.132 0.090 20.006 1.00 85.31 184 TYR A CA 1
ATOM 1453 C C . TYR A 1 184 ? -21.033 0.841 20.769 1.00 85.31 184 TYR A C 1
ATOM 1455 O O . TYR A 1 184 ? -20.895 0.671 21.979 1.00 85.31 184 TYR A O 1
ATOM 1463 N N . ASP A 1 185 ? -20.244 1.657 20.070 1.00 87.88 185 ASP A N 1
ATOM 1464 C CA . ASP A 1 185 ? -19.141 2.450 20.607 1.00 87.88 185 ASP A CA 1
ATOM 1465 C C . ASP A 1 185 ? -18.904 3.674 19.710 1.00 87.88 185 ASP A C 1
ATOM 1467 O O . ASP A 1 185 ? -18.101 3.671 18.772 1.00 87.88 185 ASP A O 1
ATOM 1471 N N . GLU A 1 186 ? -19.676 4.729 19.973 1.00 90.00 186 GLU A N 1
ATOM 1472 C CA . GLU A 1 186 ? -19.632 5.969 19.197 1.00 90.00 186 GLU A CA 1
ATOM 1473 C C . GLU A 1 186 ? -18.258 6.649 19.263 1.00 90.00 186 GLU A C 1
ATOM 1475 O O . GLU A 1 186 ? -17.805 7.238 18.279 1.00 90.00 186 GLU A O 1
ATOM 1480 N N . GLU A 1 187 ? -17.563 6.538 20.394 1.00 89.88 187 GLU A N 1
ATOM 1481 C CA . GLU A 1 187 ? -16.249 7.144 20.567 1.00 89.88 187 GLU A CA 1
ATOM 1482 C C . GLU A 1 187 ? -15.202 6.452 19.684 1.00 89.88 187 GLU A C 1
ATOM 1484 O O . GLU A 1 187 ? -14.525 7.125 18.907 1.00 89.88 187 GLU A O 1
ATOM 1489 N N . ALA A 1 188 ? -15.138 5.113 19.701 1.00 87.00 188 ALA A N 1
ATOM 1490 C CA . ALA A 1 188 ? -14.243 4.356 18.824 1.00 87.00 188 ALA A CA 1
ATOM 1491 C C . ALA A 1 188 ? -14.554 4.582 17.332 1.00 87.00 188 ALA A C 1
ATOM 1493 O O . ALA A 1 188 ? -13.644 4.677 16.504 1.00 87.00 188 ALA A O 1
ATOM 1494 N N . ALA A 1 189 ? -15.834 4.714 16.972 1.00 86.75 189 ALA A N 1
ATOM 1495 C CA . ALA A 1 189 ? -16.241 5.020 15.603 1.00 86.75 189 ALA A CA 1
ATOM 1496 C C . ALA A 1 189 ? -15.751 6.401 15.135 1.00 86.75 189 ALA A C 1
ATOM 1498 O O . ALA A 1 189 ? -15.259 6.531 14.007 1.00 86.75 189 ALA A O 1
ATOM 1499 N N . ASN A 1 190 ? -15.857 7.420 15.992 1.00 88.38 190 ASN A N 1
ATOM 1500 C CA . ASN A 1 190 ? -15.365 8.768 15.705 1.00 88.38 190 ASN A CA 1
ATOM 1501 C C . ASN A 1 190 ? -13.831 8.805 15.643 1.00 88.38 190 ASN A C 1
ATOM 1503 O O . ASN A 1 190 ? -13.267 9.418 14.732 1.00 88.38 190 ASN A O 1
ATOM 1507 N N . ASP A 1 191 ? -13.160 8.094 16.550 1.00 88.50 191 ASP A N 1
ATOM 1508 C CA . ASP A 1 191 ? -11.706 7.943 16.552 1.00 88.50 191 ASP A CA 1
ATOM 1509 C C . ASP A 1 191 ? -11.199 7.307 15.255 1.00 88.50 191 ASP A C 1
ATOM 1511 O O . ASP A 1 191 ? -10.181 7.744 14.719 1.00 88.50 191 ASP A O 1
ATOM 1515 N N . MET A 1 192 ? -11.926 6.333 14.700 1.00 85.56 192 MET A N 1
ATOM 1516 C CA . MET A 1 192 ? -11.575 5.690 13.432 1.00 85.56 192 MET A CA 1
ATOM 1517 C C . MET A 1 192 ? -11.621 6.668 12.258 1.00 85.56 192 MET A C 1
ATOM 1519 O O . MET A 1 192 ? -10.658 6.755 11.495 1.00 85.56 192 MET A O 1
ATOM 1523 N N . LEU A 1 193 ? -12.699 7.449 12.130 1.00 83.31 193 LEU A N 1
ATOM 1524 C CA . LEU A 1 193 ? -12.812 8.477 11.086 1.00 83.31 193 LEU A CA 1
ATOM 1525 C C . LEU A 1 193 ? -11.717 9.532 11.217 1.00 83.31 193 LEU A C 1
ATOM 1527 O O . LEU A 1 193 ? -11.160 9.993 10.218 1.00 83.31 193 LEU A O 1
ATOM 1531 N N . TRP A 1 194 ? -11.400 9.903 12.455 1.00 82.25 194 TRP A N 1
ATOM 1532 C CA . TRP A 1 194 ? -10.334 10.842 12.744 1.00 82.25 194 TRP A CA 1
ATOM 1533 C C . TRP A 1 194 ? -8.964 10.280 12.337 1.00 82.25 194 TRP A C 1
ATOM 1535 O O . TRP A 1 194 ? -8.230 10.953 11.613 1.00 82.25 194 TRP A O 1
ATOM 1545 N N . LEU A 1 195 ? -8.650 9.037 12.717 1.00 80.38 195 LEU A N 1
ATOM 1546 C CA . LEU A 1 195 ? -7.391 8.356 12.398 1.00 80.38 195 LEU A CA 1
ATOM 1547 C C . LEU A 1 195 ? -7.147 8.230 10.897 1.00 80.38 195 LEU A C 1
ATOM 1549 O O . LEU A 1 195 ? -6.056 8.566 10.442 1.00 80.38 195 LEU A O 1
ATOM 1553 N N . ILE A 1 196 ? -8.157 7.826 10.120 1.00 75.62 196 ILE A N 1
ATOM 1554 C CA . ILE A 1 196 ? -8.032 7.707 8.657 1.00 75.62 196 ILE A CA 1
ATOM 1555 C C . ILE A 1 196 ? -7.619 9.051 8.044 1.00 75.62 196 ILE A C 1
ATOM 1557 O O . ILE A 1 196 ? -6.712 9.104 7.222 1.00 75.62 196 ILE A O 1
ATOM 1561 N N . ASN A 1 197 ? -8.229 10.158 8.476 1.00 73.06 197 ASN A N 1
ATOM 1562 C CA . ASN A 1 197 ? -7.899 11.481 7.938 1.00 73.06 197 ASN A CA 1
ATOM 1563 C C . ASN A 1 197 ? -6.469 11.939 8.293 1.00 73.06 197 ASN A C 1
ATOM 1565 O O . ASN A 1 197 ? -5.862 12.684 7.524 1.00 73.06 197 ASN A O 1
ATOM 1569 N N . HIS A 1 198 ? -5.928 11.516 9.440 1.00 74.38 198 HIS A N 1
ATOM 1570 C CA . HIS A 1 198 ? -4.616 11.962 9.926 1.00 74.38 198 HIS A CA 1
ATOM 1571 C C . HIS A 1 198 ? -3.463 11.056 9.483 1.00 74.38 198 HIS A C 1
ATOM 1573 O O . HIS A 1 198 ? -2.365 11.561 9.238 1.00 74.38 198 HIS A O 1
ATOM 1579 N N . LEU A 1 199 ? -3.709 9.754 9.313 1.00 68.88 199 LEU A N 1
ATOM 1580 C CA . LEU A 1 199 ? -2.739 8.831 8.718 1.00 68.88 199 LEU A CA 1
ATOM 1581 C C . LEU A 1 199 ? -2.473 9.198 7.254 1.00 68.88 199 LEU A C 1
ATOM 1583 O O . LEU A 1 199 ? -1.314 9.267 6.856 1.00 68.88 199 LEU A O 1
ATOM 1587 N N . SER A 1 200 ? -3.514 9.583 6.510 1.00 59.09 200 SER A N 1
ATOM 1588 C CA . SER A 1 200 ? -3.402 10.007 5.108 1.00 59.09 200 SER A CA 1
ATOM 1589 C C . SER A 1 200 ? -2.878 11.439 4.891 1.00 59.09 200 SER A C 1
ATOM 1591 O O . SER A 1 200 ? -2.578 11.852 3.770 1.00 59.09 200 SER A O 1
ATOM 1593 N N . GLY A 1 201 ? -2.823 12.256 5.950 1.00 54.31 201 GLY A N 1
ATOM 1594 C CA . GLY A 1 201 ? -2.711 13.721 5.848 1.00 54.31 201 GLY A CA 1
ATOM 1595 C C . GLY A 1 201 ? -1.396 14.346 6.328 1.00 54.31 201 GLY A C 1
ATOM 1596 O O . GLY A 1 201 ? -1.207 15.558 6.186 1.00 54.31 201 GLY A O 1
ATOM 1597 N N . GLY A 1 202 ? -0.475 13.560 6.894 1.00 59.75 202 GLY A N 1
ATOM 1598 C CA . GLY A 1 202 ? 0.832 14.057 7.339 1.00 59.75 202 GLY A CA 1
ATOM 1599 C C . GLY A 1 202 ? 1.124 13.819 8.815 1.00 59.75 202 GLY A C 1
ATOM 1600 O O . GLY A 1 202 ? 1.384 14.768 9.556 1.00 59.75 202 GLY A O 1
ATOM 1601 N N . TYR A 1 203 ? 1.173 12.547 9.209 1.00 63.91 203 TYR A N 1
ATOM 1602 C CA . TYR A 1 203 ? 1.589 12.087 10.536 1.00 63.91 203 TYR A CA 1
ATOM 1603 C C . TYR A 1 203 ? 2.854 12.795 11.068 1.00 63.91 203 TYR A C 1
ATOM 1605 O O . TYR A 1 203 ? 2.907 13.216 12.221 1.00 63.91 203 TYR A O 1
ATOM 1613 N N . GLY A 1 204 ? 3.854 13.028 10.210 1.00 59.38 204 GLY A N 1
ATOM 1614 C CA . GLY A 1 204 ? 5.105 13.708 10.580 1.00 59.38 204 GLY A CA 1
ATOM 1615 C C . GLY A 1 204 ? 4.964 15.182 10.997 1.00 59.38 204 GLY A C 1
ATOM 1616 O O . GLY A 1 204 ? 5.890 15.738 11.582 1.00 59.38 204 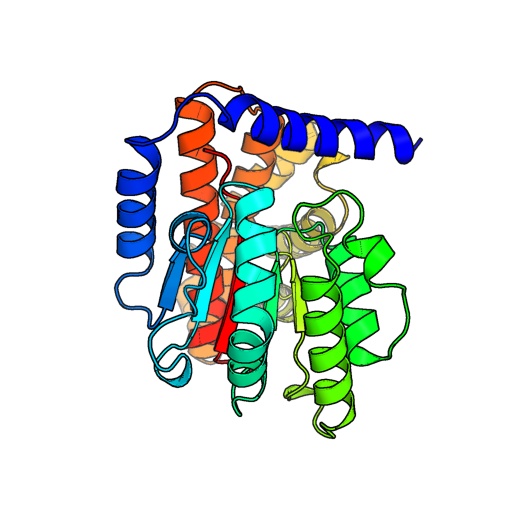GLY A O 1
ATOM 1617 N N . LYS A 1 205 ? 3.819 15.829 10.734 1.00 68.19 205 LYS A N 1
ATOM 1618 C CA . LYS A 1 205 ? 3.527 17.209 11.175 1.00 68.19 205 LYS A CA 1
ATOM 1619 C C . LYS A 1 205 ? 2.922 17.268 12.577 1.00 68.19 205 LYS A C 1
ATOM 1621 O O . LYS A 1 205 ? 2.778 18.353 13.140 1.00 68.19 205 LYS A O 1
ATOM 1626 N N . LEU A 1 206 ? 2.540 16.123 13.129 1.00 71.75 206 LEU A N 1
ATOM 1627 C CA . LEU A 1 206 ? 1.879 16.045 14.419 1.00 71.75 206 LEU A CA 1
ATOM 1628 C C . LEU A 1 206 ? 2.886 16.242 15.542 1.00 71.75 206 LEU A C 1
ATOM 1630 O O . LEU A 1 206 ? 4.002 15.728 15.494 1.00 71.75 206 LEU A O 1
ATOM 1634 N N . LYS A 1 207 ? 2.488 16.969 16.585 1.00 81.19 207 LYS A N 1
ATOM 1635 C CA . LYS A 1 207 ? 3.273 17.098 17.819 1.00 81.19 207 LYS A CA 1
ATOM 1636 C C . LYS A 1 207 ? 3.284 15.767 18.577 1.00 81.19 207 LYS A C 1
ATOM 1638 O O . LYS A 1 207 ? 2.372 14.960 18.432 1.00 81.19 207 LYS A O 1
ATOM 1643 N N . LYS A 1 208 ? 4.265 15.570 19.469 1.00 79.00 208 LYS A N 1
ATOM 1644 C CA . LYS A 1 208 ? 4.394 14.342 20.283 1.00 79.00 208 LYS A CA 1
ATOM 1645 C C . LYS A 1 208 ? 3.093 13.952 21.004 1.00 79.00 208 LYS A C 1
ATOM 1647 O O . LYS A 1 208 ? 2.730 12.785 20.994 1.00 79.00 208 LYS A O 1
ATOM 1652 N N . GLY A 1 209 ? 2.369 14.925 21.569 1.00 80.38 209 GLY A N 1
ATOM 1653 C CA . GLY A 1 209 ? 1.072 14.679 22.217 1.00 80.38 209 GLY A CA 1
ATOM 1654 C C . GLY A 1 209 ? -0.006 14.158 21.259 1.00 80.38 209 GLY A C 1
ATOM 1655 O O . GLY A 1 209 ? -0.709 13.220 21.602 1.00 80.38 209 GLY A O 1
ATOM 1656 N N . GLN A 1 210 ? -0.071 14.693 20.035 1.00 80.19 210 GLN A N 1
ATOM 1657 C CA . GLN A 1 210 ? -1.031 14.262 19.008 1.00 80.19 210 GLN A CA 1
ATOM 1658 C C . GLN A 1 210 ? -0.707 12.864 18.464 1.00 80.19 210 GLN A C 1
ATOM 1660 O O . GLN A 1 210 ? -1.608 12.108 18.121 1.00 80.19 210 GLN A O 1
ATOM 1665 N N . ARG A 1 211 ? 0.580 12.499 18.393 1.00 79.81 211 ARG A N 1
ATOM 1666 C CA . ARG A 1 211 ? 1.000 11.142 18.007 1.00 79.81 211 ARG A CA 1
ATOM 1667 C C . ARG A 1 211 ? 0.672 10.112 19.081 1.00 79.81 211 ARG A C 1
ATOM 1669 O O . ARG A 1 211 ? 0.131 9.057 18.772 1.00 79.81 211 ARG A O 1
ATOM 1676 N N . LYS A 1 212 ? 0.906 10.465 20.349 1.00 82.75 212 LYS A N 1
ATOM 1677 C CA . LYS A 1 212 ? 0.475 9.646 21.486 1.00 82.75 212 LYS A CA 1
ATOM 1678 C C . LYS A 1 212 ? -1.040 9.417 21.453 1.00 82.75 212 LYS A C 1
ATOM 1680 O O . LYS A 1 212 ? -1.480 8.281 21.568 1.00 82.75 212 LYS A O 1
ATOM 1685 N N . GLU A 1 213 ? -1.809 10.477 21.214 1.00 84.62 213 GLU A N 1
ATOM 1686 C CA . GLU A 1 213 ? -3.264 10.405 21.060 1.00 84.62 213 GLU A CA 1
ATOM 1687 C C . GLU A 1 213 ? -3.678 9.501 19.882 1.00 84.62 213 GLU A C 1
ATOM 1689 O O . GLU A 1 213 ? -4.565 8.668 20.043 1.00 84.62 213 GLU A O 1
ATOM 1694 N N . LEU A 1 214 ? -3.012 9.587 18.721 1.00 82.06 214 LEU A N 1
ATOM 1695 C CA . LEU A 1 214 ? -3.254 8.666 17.598 1.00 82.06 214 LEU A CA 1
ATOM 1696 C C . LEU A 1 214 ? -3.051 7.204 17.999 1.00 82.06 214 LEU A C 1
ATOM 1698 O O . LEU A 1 214 ? -3.878 6.360 17.661 1.00 82.06 214 LEU A O 1
ATOM 1702 N N . ASN A 1 215 ? -1.969 6.906 18.717 1.00 82.31 215 ASN A N 1
ATOM 1703 C CA . ASN A 1 215 ? -1.669 5.550 19.168 1.00 82.31 215 ASN A CA 1
ATOM 1704 C C . ASN A 1 215 ? -2.698 5.036 20.183 1.00 82.31 215 ASN A C 1
ATOM 1706 O O . ASN A 1 215 ? -3.176 3.908 20.062 1.00 82.31 215 ASN A O 1
ATOM 1710 N N . GLU A 1 216 ? -3.100 5.871 21.142 1.00 86.62 216 GLU A N 1
ATOM 1711 C CA . GLU A 1 216 ? -4.154 5.542 22.108 1.00 86.62 216 GLU A CA 1
ATOM 1712 C C . GLU A 1 216 ? -5.495 5.267 21.400 1.00 86.62 216 GLU A C 1
ATOM 1714 O O . GLU A 1 216 ? -6.140 4.248 21.670 1.00 86.62 216 GLU A O 1
ATOM 1719 N N . LYS A 1 217 ? -5.871 6.105 20.422 1.00 89.38 217 LYS A N 1
ATOM 1720 C CA . LYS A 1 217 ? -7.070 5.918 19.588 1.00 89.38 217 LYS A CA 1
ATOM 1721 C C . LYS A 1 217 ? -6.997 4.643 18.740 1.00 89.38 217 LYS A C 1
ATOM 1723 O O . LYS A 1 217 ? -7.979 3.908 18.659 1.00 89.38 217 LYS A O 1
ATOM 1728 N N . ALA A 1 218 ? -5.841 4.328 18.150 1.00 85.94 218 ALA A N 1
ATOM 1729 C CA . ALA A 1 218 ? -5.670 3.133 17.321 1.00 85.94 218 ALA A CA 1
ATOM 1730 C C . ALA A 1 218 ? -5.835 1.845 18.145 1.00 85.94 218 ALA A C 1
ATOM 1732 O O . ALA A 1 218 ? -6.527 0.919 17.721 1.00 85.94 218 ALA A O 1
ATOM 1733 N N . VAL A 1 219 ? -5.273 1.810 19.360 1.00 87.06 219 VAL A N 1
ATOM 1734 C CA . VAL A 1 219 ? -5.460 0.700 20.311 1.00 87.06 219 VAL A CA 1
ATOM 1735 C C . VAL A 1 219 ? -6.921 0.574 20.737 1.00 87.06 219 VAL A C 1
ATOM 1737 O O . VAL A 1 219 ? -7.438 -0.537 20.855 1.00 87.06 219 VAL A O 1
ATOM 1740 N N . LYS A 1 220 ? -7.604 1.697 20.974 1.00 88.31 220 LYS A N 1
ATOM 1741 C CA . LYS A 1 220 ? -9.021 1.690 21.341 1.00 88.31 220 LYS A CA 1
ATOM 1742 C C . LYS A 1 220 ? -9.895 1.096 20.240 1.00 88.31 220 LYS A C 1
ATOM 1744 O O . LYS A 1 220 ? -10.747 0.262 20.531 1.00 88.31 220 LYS A O 1
ATOM 1749 N N . ILE A 1 221 ? -9.651 1.480 18.990 1.00 87.38 221 ILE A N 1
ATOM 1750 C CA . ILE A 1 221 ? -10.373 0.954 17.828 1.00 87.38 221 ILE A CA 1
ATOM 1751 C C . ILE A 1 221 ? -10.170 -0.548 17.672 1.00 87.38 221 ILE A C 1
ATOM 1753 O O . ILE A 1 221 ? -11.143 -1.261 17.459 1.00 87.38 221 ILE A O 1
ATOM 1757 N N . GLU A 1 222 ? -8.934 -1.036 17.785 1.00 87.56 222 GLU A N 1
ATOM 1758 C CA . GLU A 1 222 ? -8.652 -2.472 17.701 1.00 87.56 222 GLU A CA 1
ATOM 1759 C C . GLU A 1 222 ? -9.399 -3.242 18.801 1.00 87.56 222 GLU A C 1
ATOM 1761 O O . GLU A 1 222 ? -10.078 -4.226 18.518 1.00 87.56 222 GLU A O 1
ATOM 1766 N N . LYS A 1 223 ? -9.362 -2.746 20.046 1.00 88.75 223 LYS A N 1
ATOM 1767 C CA . LYS A 1 223 ? -10.111 -3.342 21.162 1.00 88.75 223 LYS A CA 1
ATOM 1768 C C . LYS A 1 223 ? -11.621 -3.331 20.928 1.00 88.75 223 LYS A C 1
ATOM 1770 O O . LYS A 1 223 ? -12.287 -4.304 21.268 1.00 88.75 223 LYS A O 1
ATOM 1775 N N . ALA A 1 224 ? -12.165 -2.248 20.374 1.00 87.56 224 ALA A N 1
ATOM 1776 C CA . ALA A 1 224 ? -13.583 -2.161 20.040 1.00 87.56 224 ALA A CA 1
ATOM 1777 C C . ALA A 1 224 ? -13.951 -3.143 18.917 1.00 87.56 224 ALA A C 1
ATOM 1779 O O . ALA A 1 224 ? -14.952 -3.846 19.029 1.00 87.56 224 ALA A O 1
ATOM 1780 N N . ALA A 1 225 ? -13.128 -3.240 17.871 1.00 85.44 225 ALA A N 1
ATOM 1781 C CA . ALA A 1 225 ? -13.340 -4.168 16.766 1.00 85.44 225 ALA A CA 1
ATOM 1782 C C . ALA A 1 225 ? -13.348 -5.629 17.244 1.00 85.44 225 ALA A C 1
ATOM 1784 O O . ALA A 1 225 ? -14.228 -6.385 16.847 1.00 85.44 225 ALA A O 1
ATOM 1785 N N . GLU A 1 226 ? -12.443 -5.997 18.154 1.00 87.69 226 GLU A N 1
ATOM 1786 C CA . GLU A 1 226 ? -12.424 -7.331 18.763 1.00 87.69 226 GLU A CA 1
ATOM 1787 C C . GLU A 1 226 ? -13.644 -7.560 19.668 1.00 87.69 226 GLU A C 1
ATOM 1789 O O . GLU A 1 226 ? -14.343 -8.562 19.546 1.00 87.69 226 GLU A O 1
ATOM 1794 N N . LYS A 1 227 ? -13.965 -6.597 20.543 1.00 90.06 227 LYS A N 1
ATOM 1795 C CA . LYS A 1 227 ? -15.110 -6.689 21.464 1.00 90.06 227 LYS A CA 1
ATOM 1796 C C . LYS A 1 227 ? -16.443 -6.864 20.730 1.00 90.06 227 LYS A C 1
ATOM 1798 O O . LYS A 1 227 ? -17.331 -7.550 21.232 1.00 90.06 227 LYS A O 1
ATOM 1803 N N . TYR A 1 228 ? -16.606 -6.213 19.580 1.00 88.19 228 TYR A N 1
ATOM 1804 C CA . TYR A 1 228 ? -17.841 -6.233 18.793 1.00 88.19 228 TYR A CA 1
ATOM 1805 C C . TYR A 1 228 ? -17.738 -7.101 17.536 1.00 88.19 228 TYR A C 1
ATOM 1807 O O . TYR A 1 228 ? -18.581 -6.973 16.645 1.00 88.19 228 TYR A O 1
ATOM 1815 N N . LYS A 1 229 ? -16.750 -8.001 17.469 1.00 87.62 229 LYS A N 1
ATOM 1816 C CA . LYS A 1 229 ? -16.493 -8.868 16.315 1.00 87.62 229 LYS A CA 1
ATOM 1817 C C . LYS A 1 229 ? -17.745 -9.603 15.837 1.00 87.62 229 LYS A C 1
ATOM 1819 O O . LYS A 1 229 ? -18.119 -9.447 14.680 1.00 87.62 229 LYS A O 1
ATOM 1824 N N . ASP A 1 230 ? -18.468 -10.272 16.735 1.00 86.38 230 ASP A N 1
ATOM 1825 C CA . 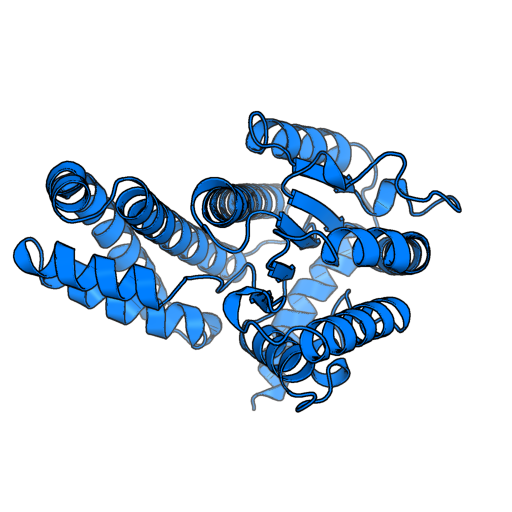ASP A 1 230 ? -19.699 -11.002 16.391 1.00 86.38 230 ASP A CA 1
ATOM 1826 C C . ASP A 1 230 ? -20.762 -10.093 15.751 1.00 86.38 230 ASP A C 1
ATOM 1828 O O . ASP A 1 230 ? -21.494 -10.494 14.846 1.00 86.38 230 ASP A O 1
ATOM 1832 N N . LYS A 1 231 ? -20.857 -8.834 16.202 1.00 86.31 231 LYS A N 1
ATOM 1833 C CA . LYS A 1 231 ? -21.801 -7.850 15.647 1.00 86.31 231 LYS A CA 1
ATOM 1834 C C . LYS A 1 231 ? -21.372 -7.393 14.258 1.00 86.31 231 LYS A C 1
ATOM 1836 O O . LYS A 1 231 ? -22.224 -7.258 13.384 1.00 86.31 231 LYS A O 1
ATOM 1841 N N . ILE A 1 232 ? -20.071 -7.190 14.053 1.00 81.81 232 ILE A N 1
ATOM 1842 C CA . ILE A 1 232 ? -19.491 -6.849 12.749 1.00 81.81 232 ILE A CA 1
ATOM 1843 C C . ILE A 1 232 ? -19.720 -8.000 11.762 1.00 81.81 232 ILE A C 1
ATOM 1845 O O . ILE A 1 232 ? -20.189 -7.761 10.654 1.00 81.81 232 ILE A O 1
ATOM 1849 N N . GLU A 1 233 ? -19.462 -9.242 12.174 1.00 83.56 233 GLU A N 1
ATOM 1850 C CA . GLU A 1 233 ? -19.655 -10.446 11.355 1.00 83.56 233 GLU A CA 1
ATOM 1851 C C . GLU A 1 233 ? -21.130 -10.737 11.047 1.00 83.56 233 GLU A C 1
ATOM 1853 O O . GLU A 1 233 ? -21.435 -11.288 9.995 1.00 83.56 233 GLU A O 1
ATOM 1858 N N . THR A 1 234 ? -22.056 -10.323 11.916 1.00 85.12 234 THR A N 1
ATOM 1859 C CA . THR A 1 234 ? -23.503 -10.423 11.649 1.00 85.12 234 THR A CA 1
ATOM 1860 C C . THR A 1 234 ? -23.995 -9.317 10.706 1.00 85.12 234 THR A C 1
ATOM 1862 O O . THR A 1 234 ? -24.951 -9.514 9.960 1.00 85.12 234 THR A O 1
ATOM 1865 N N . GLY A 1 235 ? -23.381 -8.130 10.763 1.00 80.62 235 GLY A N 1
ATOM 1866 C CA . GLY A 1 235 ? -23.803 -6.950 10.001 1.00 80.62 235 GLY A CA 1
ATOM 1867 C C . GLY A 1 235 ? -23.200 -6.829 8.599 1.00 80.62 235 GLY A C 1
ATOM 1868 O O . GLY A 1 235 ? -23.638 -5.975 7.830 1.00 80.62 235 GLY A O 1
ATOM 1869 N N . LEU A 1 236 ? -22.202 -7.649 8.269 1.00 79.50 236 LEU A N 1
ATOM 1870 C CA . LEU A 1 236 ? -21.474 -7.639 7.000 1.00 79.50 236 LEU A CA 1
ATOM 1871 C C . LEU A 1 236 ? -21.406 -9.039 6.395 1.00 79.50 236 LEU A C 1
ATOM 1873 O O . LEU A 1 236 ? -21.528 -10.039 7.097 1.00 79.50 236 LEU A O 1
ATOM 1877 N N . SER A 1 237 ? -21.143 -9.124 5.089 1.00 79.56 237 SER A N 1
ATOM 1878 C CA . SER A 1 237 ? -20.716 -10.403 4.520 1.00 79.56 237 SER A CA 1
ATOM 1879 C C . SER A 1 237 ? -19.385 -10.845 5.143 1.00 79.56 237 SER A C 1
ATOM 1881 O O . SER A 1 237 ? -18.575 -10.009 5.545 1.00 79.56 237 SER A O 1
ATOM 1883 N N . ALA A 1 238 ? -19.122 -12.156 5.176 1.00 75.75 238 ALA A N 1
ATOM 1884 C CA . ALA A 1 238 ? -17.888 -12.704 5.750 1.00 75.75 238 ALA A CA 1
ATOM 1885 C C . ALA A 1 238 ? -16.614 -12.055 5.171 1.00 75.75 238 ALA A C 1
ATOM 1887 O O . ALA A 1 238 ? -15.649 -11.819 5.887 1.00 75.75 238 ALA A O 1
ATOM 1888 N N . ASN A 1 239 ? -16.612 -11.705 3.883 1.00 73.81 239 ASN A N 1
ATOM 1889 C CA . ASN A 1 239 ? -15.455 -11.059 3.265 1.00 73.81 239 ASN A CA 1
ATOM 1890 C C . ASN A 1 239 ? -15.338 -9.582 3.662 1.00 73.81 239 ASN A C 1
ATOM 1892 O O . ASN A 1 239 ? -14.232 -9.081 3.848 1.00 73.81 239 ASN A O 1
ATOM 1896 N N . GLU A 1 240 ? -16.455 -8.871 3.803 1.00 75.81 240 GLU A N 1
ATOM 1897 C CA . GLU A 1 240 ? -16.452 -7.471 4.235 1.00 75.81 240 GLU A CA 1
ATOM 1898 C C . GLU A 1 240 ? -16.084 -7.326 5.714 1.00 75.81 240 GLU A C 1
ATOM 1900 O O . GLU A 1 240 ? -15.366 -6.389 6.066 1.00 75.81 240 GLU A O 1
ATOM 1905 N N . SER A 1 241 ? -16.515 -8.254 6.574 1.00 76.62 241 SER A N 1
ATOM 1906 C CA . SER A 1 241 ? -16.127 -8.253 7.987 1.00 76.62 241 SER A CA 1
ATOM 1907 C C . SER A 1 241 ? -14.623 -8.476 8.146 1.00 76.62 241 SER A C 1
ATOM 1909 O O . SER A 1 241 ? -13.970 -7.707 8.851 1.00 76.62 241 SER A O 1
ATOM 1911 N N . GLN A 1 242 ? -14.038 -9.436 7.423 1.00 78.25 242 GLN A N 1
ATOM 1912 C CA . GLN A 1 242 ? -12.592 -9.673 7.462 1.00 78.25 242 GLN A CA 1
ATOM 1913 C C . GLN A 1 242 ? -11.784 -8.488 6.919 1.00 78.25 242 GLN A C 1
ATOM 1915 O O . GLN A 1 242 ? -10.802 -8.090 7.546 1.00 78.25 242 GLN A O 1
ATOM 1920 N N . LYS A 1 243 ? -12.222 -7.840 5.826 1.00 77.38 243 LYS A N 1
ATOM 1921 C CA . LYS A 1 243 ? -11.600 -6.586 5.347 1.00 77.38 243 LYS A CA 1
ATOM 1922 C C . LYS A 1 243 ? -11.559 -5.524 6.424 1.00 77.38 243 LYS A C 1
ATOM 1924 O O . LYS A 1 243 ? -10.530 -4.891 6.641 1.00 77.38 243 LYS A O 1
ATOM 1929 N N . ALA A 1 244 ? -12.699 -5.315 7.066 1.00 74.88 244 ALA A N 1
ATOM 1930 C CA . ALA A 1 244 ? -12.857 -4.297 8.078 1.00 74.88 244 ALA A CA 1
ATOM 1931 C C . ALA A 1 244 ? -11.937 -4.569 9.282 1.00 74.88 244 ALA A C 1
ATOM 1933 O O . ALA A 1 244 ? -11.233 -3.667 9.734 1.00 74.88 244 ALA A O 1
ATOM 1934 N N . LEU A 1 245 ? -11.873 -5.818 9.753 1.00 79.50 245 LEU A N 1
ATOM 1935 C CA . LEU A 1 245 ? -10.990 -6.226 10.850 1.00 79.50 245 LEU A CA 1
ATOM 1936 C C . LEU A 1 245 ? -9.502 -6.113 10.476 1.00 79.50 245 LEU A C 1
ATOM 1938 O O . LEU A 1 245 ? -8.707 -5.582 11.251 1.00 79.50 245 LEU A O 1
ATOM 1942 N N . LEU A 1 246 ? -9.104 -6.521 9.269 1.00 80.31 246 LEU A N 1
ATOM 1943 C CA . LEU A 1 246 ? -7.730 -6.327 8.793 1.00 80.31 246 LEU A CA 1
ATOM 1944 C C . LEU A 1 246 ? -7.361 -4.847 8.685 1.00 80.31 246 LEU A C 1
ATOM 1946 O O . LEU A 1 246 ? -6.233 -4.459 8.992 1.00 80.31 246 LEU A O 1
ATOM 1950 N N . GLN A 1 247 ? -8.317 -3.998 8.312 1.00 78.69 247 GLN A N 1
ATOM 1951 C CA . GLN A 1 247 ? -8.100 -2.565 8.197 1.00 78.69 247 GLN A CA 1
ATOM 1952 C C . GLN A 1 247 ? -7.755 -1.916 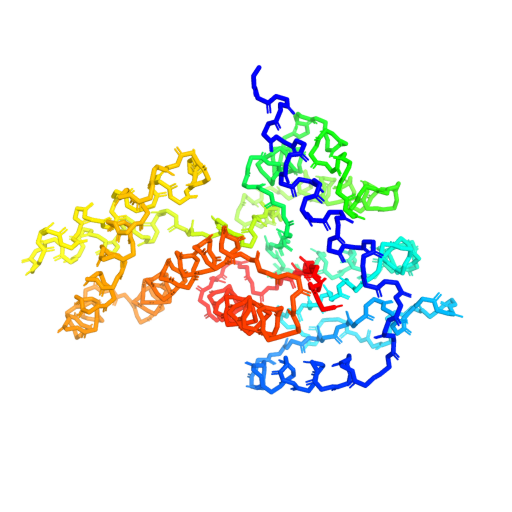9.547 1.00 78.69 247 GLN A C 1
ATOM 1954 O O . GLN A 1 247 ? -6.913 -1.014 9.577 1.00 78.69 247 GLN A O 1
ATOM 1959 N N . THR A 1 248 ? -8.341 -2.375 10.660 1.00 80.19 248 THR A N 1
ATOM 1960 C CA . THR A 1 248 ? -7.994 -1.870 12.004 1.00 80.19 248 THR A CA 1
ATOM 1961 C C . THR A 1 248 ? -6.601 -2.320 12.436 1.00 80.19 248 THR A C 1
ATOM 1963 O O . THR A 1 248 ? -5.834 -1.504 12.954 1.00 80.19 248 THR A O 1
ATOM 1966 N N . LYS A 1 249 ? -6.228 -3.571 12.134 1.00 83.69 249 LYS A N 1
ATOM 1967 C CA . LYS A 1 249 ? -4.869 -4.092 12.347 1.00 83.69 249 LYS A CA 1
ATOM 1968 C C . LYS A 1 249 ? -3.832 -3.271 11.580 1.00 83.69 249 LYS A C 1
ATOM 1970 O O . LYS A 1 249 ? -2.850 -2.825 12.168 1.00 83.69 249 LYS A O 1
ATOM 1975 N N . ILE A 1 250 ? -4.076 -3.006 10.295 1.00 81.62 250 ILE A N 1
ATOM 1976 C CA . ILE A 1 250 ? -3.199 -2.183 9.449 1.00 81.62 250 ILE A CA 1
ATOM 1977 C C . ILE A 1 250 ? -3.059 -0.766 10.023 1.00 81.62 250 ILE A C 1
ATOM 1979 O O . ILE A 1 250 ? -1.943 -0.273 10.152 1.00 81.62 250 ILE A O 1
ATOM 1983 N N . ILE A 1 251 ? -4.163 -0.123 10.424 1.00 79.94 251 ILE A N 1
ATOM 1984 C CA . ILE A 1 251 ? -4.148 1.218 11.038 1.00 79.94 251 ILE A CA 1
ATOM 1985 C C . ILE A 1 251 ? -3.250 1.246 12.279 1.00 79.94 251 ILE A C 1
ATOM 1987 O O . ILE A 1 251 ? -2.409 2.139 12.420 1.00 79.94 251 ILE A O 1
ATOM 1991 N N . LYS A 1 252 ? -3.388 0.259 13.167 1.00 84.25 252 LYS A N 1
ATOM 1992 C CA . LYS A 1 252 ? -2.553 0.160 14.364 1.00 84.25 252 LYS A CA 1
ATOM 1993 C C . LYS A 1 252 ? -1.084 -0.039 14.004 1.00 84.25 252 LYS A C 1
ATOM 1995 O O . LYS A 1 252 ? -0.244 0.707 14.501 1.00 84.25 252 LYS A O 1
ATOM 2000 N N . LEU A 1 253 ? -0.777 -0.991 13.123 1.00 85.44 253 LEU A N 1
ATOM 2001 C CA . LEU A 1 253 ? 0.596 -1.264 12.698 1.00 85.44 253 LEU A CA 1
ATOM 2002 C C . LEU A 1 253 ? 1.252 -0.030 12.066 1.00 85.44 253 LEU A C 1
ATOM 2004 O O . LEU A 1 253 ? 2.379 0.299 12.419 1.00 85.44 253 LEU A O 1
ATOM 2008 N N . LEU A 1 254 ? 0.533 0.706 11.213 1.00 80.38 254 LEU A N 1
ATOM 2009 C CA . LEU A 1 254 ? 1.013 1.958 10.621 1.00 80.38 254 LEU A CA 1
ATOM 2010 C C . LEU A 1 254 ? 1.277 3.039 11.673 1.00 80.38 254 LEU A C 1
ATOM 2012 O O . LEU A 1 254 ? 2.245 3.789 11.561 1.00 80.38 254 LEU A O 1
ATOM 2016 N N . THR A 1 255 ? 0.441 3.124 12.708 1.00 79.25 255 THR A N 1
ATOM 2017 C CA . THR A 1 255 ? 0.633 4.103 13.787 1.00 79.25 255 THR A CA 1
ATOM 2018 C C . THR A 1 255 ? 1.881 3.770 14.610 1.00 79.25 255 THR A C 1
ATOM 2020 O O . THR A 1 255 ? 2.683 4.661 14.887 1.00 79.25 255 THR A O 1
ATOM 2023 N N . VAL A 1 256 ? 2.102 2.487 14.918 1.00 82.94 256 VAL A N 1
ATOM 2024 C CA . VAL A 1 256 ? 3.319 2.008 15.597 1.00 82.94 256 VAL A CA 1
ATOM 2025 C C . VAL A 1 256 ? 4.558 2.217 14.723 1.00 82.94 256 VAL A C 1
ATOM 2027 O O . VAL A 1 256 ? 5.572 2.712 15.213 1.00 82.94 256 VAL A O 1
ATOM 2030 N N . TYR A 1 257 ? 4.471 1.886 13.433 1.00 81.38 257 TYR A N 1
ATOM 2031 C CA . TYR A 1 257 ? 5.547 2.076 12.461 1.00 81.38 257 TYR A CA 1
ATOM 2032 C C . TYR A 1 257 ? 5.985 3.538 12.389 1.00 81.38 257 TYR A C 1
ATOM 2034 O O . TYR A 1 257 ? 7.166 3.844 12.541 1.00 81.38 257 TYR A O 1
ATOM 2042 N N . ASN A 1 258 ? 5.029 4.454 12.218 1.00 76.44 258 ASN A N 1
ATOM 2043 C CA . ASN A 1 258 ? 5.332 5.873 12.093 1.00 76.44 258 ASN A CA 1
ATOM 2044 C C . ASN A 1 258 ? 5.966 6.453 13.368 1.00 76.44 258 ASN A C 1
ATOM 2046 O O . ASN A 1 258 ? 6.875 7.277 13.267 1.00 76.44 258 ASN A O 1
ATOM 2050 N N . ASP A 1 259 ? 5.543 6.016 14.558 1.00 77.12 259 ASP A N 1
ATOM 2051 C CA . ASP A 1 259 ? 6.186 6.436 15.809 1.00 77.12 259 ASP A CA 1
ATOM 2052 C C . ASP A 1 259 ? 7.609 5.873 15.938 1.00 77.12 259 ASP A C 1
ATOM 2054 O O . ASP A 1 259 ? 8.535 6.613 16.274 1.00 77.12 259 ASP A O 1
ATOM 2058 N N . LYS A 1 260 ? 7.824 4.600 15.584 1.00 78.19 260 LYS A N 1
ATOM 2059 C CA . LYS A 1 260 ? 9.157 3.975 15.596 1.00 78.19 260 LYS A CA 1
ATOM 2060 C C . LYS A 1 260 ? 10.126 4.630 14.609 1.00 78.19 260 LYS A C 1
ATOM 2062 O O . LYS A 1 260 ? 11.286 4.825 14.958 1.00 78.19 260 LYS A O 1
ATOM 2067 N N . ILE A 1 261 ? 9.662 5.021 13.421 1.00 74.94 261 ILE A N 1
ATOM 2068 C CA . ILE A 1 261 ? 10.467 5.765 12.437 1.00 74.94 261 ILE A CA 1
ATOM 2069 C C . ILE A 1 261 ? 10.890 7.134 12.983 1.00 74.94 261 ILE A C 1
ATOM 2071 O O . ILE A 1 261 ? 12.020 7.565 12.768 1.00 74.94 261 ILE A O 1
ATOM 2075 N N . LEU A 1 262 ? 10.017 7.828 13.718 1.00 71.12 262 LEU A N 1
ATOM 2076 C CA . LEU A 1 262 ? 10.358 9.121 14.324 1.00 71.12 262 LEU A CA 1
ATOM 2077 C C . LEU A 1 262 ? 11.355 8.997 15.481 1.00 71.12 262 LEU A C 1
ATOM 2079 O O . LEU A 1 262 ? 12.102 9.937 15.751 1.00 71.12 262 LEU A O 1
ATOM 2083 N N . GLU A 1 263 ? 11.358 7.857 16.166 1.00 74.62 263 GLU A N 1
ATOM 2084 C CA . GLU A 1 263 ? 12.293 7.528 17.244 1.00 74.62 263 GLU A CA 1
ATOM 2085 C C . GLU A 1 263 ? 13.505 6.720 16.754 1.00 74.62 263 GLU A C 1
ATOM 2087 O O . GLU A 1 263 ? 14.285 6.222 17.573 1.00 74.62 263 GLU A O 1
ATOM 2092 N N . PHE A 1 264 ? 13.669 6.594 15.432 1.00 73.06 264 PHE A N 1
ATOM 2093 C CA . PHE A 1 264 ? 14.664 5.727 14.820 1.00 73.06 264 PHE A CA 1
ATOM 2094 C C . PHE A 1 264 ? 16.076 6.047 15.305 1.00 73.06 264 PHE A C 1
ATOM 2096 O O . PHE A 1 264 ? 16.543 7.190 15.274 1.00 73.06 264 PHE A O 1
ATOM 2103 N N . LYS A 1 265 ? 16.781 4.992 15.713 1.00 70.75 265 LYS A N 1
ATOM 2104 C CA . LYS A 1 265 ? 18.213 5.020 15.996 1.00 70.75 265 LYS A CA 1
ATOM 2105 C C . LYS A 1 265 ? 18.909 4.158 14.955 1.00 70.75 265 LYS A C 1
ATOM 2107 O O . LYS A 1 265 ? 18.421 3.095 14.608 1.00 70.75 265 LYS A O 1
ATOM 2112 N N . THR A 1 266 ? 20.095 4.554 14.511 1.00 65.44 266 THR A N 1
ATOM 2113 C CA . THR A 1 266 ? 20.860 3.820 13.484 1.00 65.44 266 THR A CA 1
ATOM 2114 C C . THR A 1 266 ? 21.425 2.471 13.956 1.00 65.44 266 THR A C 1
ATOM 2116 O O . THR A 1 266 ? 22.193 1.842 13.231 1.00 65.44 266 THR A O 1
ATOM 2119 N N . ASN A 1 267 ? 21.074 2.015 15.164 1.00 74.06 267 ASN A N 1
ATOM 2120 C CA . ASN A 1 267 ? 21.524 0.736 15.699 1.00 74.06 267 ASN A CA 1
ATOM 2121 C C . ASN A 1 267 ? 20.723 -0.440 15.112 1.00 74.06 267 ASN A C 1
ATOM 2123 O O . ASN A 1 267 ? 19.597 -0.282 14.640 1.00 74.06 267 ASN A O 1
ATOM 2127 N N . ILE A 1 268 ? 21.329 -1.629 15.141 1.00 70.56 268 ILE A N 1
ATOM 2128 C CA . ILE A 1 268 ? 20.770 -2.828 14.507 1.00 70.56 268 ILE A CA 1
ATOM 2129 C C . ILE A 1 268 ? 19.432 -3.257 15.127 1.00 70.56 268 ILE A C 1
ATOM 2131 O O . ILE A 1 268 ? 18.534 -3.672 14.403 1.00 70.56 268 ILE A O 1
ATOM 2135 N N . ASP A 1 269 ? 19.257 -3.076 16.438 1.00 73.25 269 ASP A N 1
ATOM 2136 C CA . ASP A 1 269 ? 18.019 -3.435 17.136 1.00 73.25 269 ASP A CA 1
ATOM 2137 C C . ASP A 1 269 ? 16.839 -2.572 16.672 1.00 73.25 269 ASP A C 1
ATOM 2139 O O . ASP A 1 269 ? 15.770 -3.088 16.356 1.00 73.25 269 ASP A O 1
ATOM 2143 N N . SER A 1 270 ? 17.043 -1.256 16.548 1.00 73.75 270 SER A N 1
ATOM 2144 C CA . SER A 1 270 ? 16.017 -0.338 16.048 1.00 73.75 270 SER A CA 1
ATOM 2145 C C . SER A 1 270 ? 15.690 -0.587 14.577 1.00 73.75 270 SER A C 1
ATOM 2147 O O . SER A 1 270 ? 14.542 -0.382 14.183 1.00 73.75 270 SER A O 1
ATOM 2149 N N . LYS A 1 271 ? 16.666 -1.017 13.765 1.00 71.62 271 LYS A N 1
ATOM 2150 C CA . LYS A 1 271 ? 16.416 -1.429 12.377 1.00 71.62 271 LYS A CA 1
ATOM 2151 C C . LYS A 1 271 ? 15.583 -2.715 12.317 1.00 71.62 271 LYS A C 1
ATOM 2153 O O . LYS A 1 271 ? 14.563 -2.742 11.638 1.00 71.62 271 LYS A O 1
ATOM 2158 N N . ASN A 1 272 ? 15.959 -3.741 13.081 1.00 74.81 272 ASN A N 1
ATOM 2159 C CA . ASN A 1 272 ? 15.234 -5.015 13.150 1.00 74.81 272 ASN A CA 1
ATOM 2160 C C . ASN A 1 272 ? 13.776 -4.835 13.602 1.00 74.81 272 ASN A C 1
ATOM 2162 O O . ASN A 1 272 ? 12.869 -5.442 13.033 1.00 74.81 272 ASN A O 1
ATOM 2166 N N . ASP A 1 273 ? 13.544 -3.981 14.601 1.00 78.75 273 ASP A N 1
ATOM 2167 C CA . ASP A 1 273 ? 12.208 -3.659 15.114 1.00 78.75 273 ASP A CA 1
ATOM 2168 C C . ASP A 1 273 ? 11.294 -3.075 14.026 1.00 78.75 273 ASP A C 1
ATOM 2170 O O . ASP A 1 273 ? 10.148 -3.502 13.866 1.00 78.75 273 ASP A O 1
ATOM 2174 N N . ILE A 1 274 ? 11.792 -2.088 13.277 1.00 80.50 274 ILE A N 1
ATOM 2175 C CA . ILE A 1 274 ? 11.022 -1.421 12.221 1.00 80.50 274 ILE A CA 1
ATOM 2176 C C . ILE A 1 274 ? 10.780 -2.375 11.052 1.00 80.50 274 ILE A C 1
ATOM 2178 O O . ILE A 1 274 ? 9.665 -2.438 10.533 1.00 80.50 274 ILE A O 1
ATOM 2182 N N . GLU A 1 275 ? 11.790 -3.158 10.683 1.00 78.94 275 GLU A N 1
ATOM 2183 C CA . GLU A 1 275 ? 11.704 -4.142 9.609 1.00 78.94 275 GLU A CA 1
ATOM 2184 C C . GLU A 1 275 ? 10.642 -5.207 9.916 1.00 78.94 275 GLU A C 1
ATOM 2186 O O . GLU A 1 275 ? 9.818 -5.543 9.064 1.00 78.94 275 GLU A O 1
ATOM 2191 N N . LYS A 1 276 ? 10.582 -5.676 11.169 1.00 81.94 276 LYS A N 1
ATOM 2192 C CA . LYS A 1 276 ? 9.541 -6.596 11.634 1.00 81.94 276 LYS A CA 1
ATOM 2193 C C . LYS A 1 276 ? 8.139 -6.002 11.472 1.00 81.94 276 LYS A C 1
ATOM 2195 O O . LYS A 1 276 ? 7.273 -6.650 10.889 1.00 81.94 276 LYS A O 1
ATOM 2200 N N . ILE A 1 277 ? 7.920 -4.769 11.938 1.00 82.06 277 ILE A N 1
ATOM 2201 C CA . ILE A 1 277 ? 6.612 -4.099 11.828 1.00 82.06 277 ILE A CA 1
ATOM 2202 C C . ILE A 1 277 ? 6.225 -3.911 10.357 1.00 82.06 277 ILE A C 1
ATOM 2204 O O . ILE A 1 277 ? 5.079 -4.153 9.979 1.00 82.06 277 ILE A O 1
ATOM 2208 N N . LYS A 1 278 ? 7.177 -3.521 9.506 1.00 81.94 278 LYS A N 1
ATOM 2209 C CA . LYS A 1 278 ? 6.954 -3.357 8.068 1.00 81.94 278 LYS A CA 1
ATOM 2210 C C . LYS A 1 278 ? 6.535 -4.674 7.404 1.00 81.94 278 LYS A C 1
ATOM 2212 O O . LYS A 1 278 ? 5.595 -4.685 6.614 1.00 81.94 278 LYS A O 1
ATOM 2217 N N . ASN A 1 279 ? 7.154 -5.793 7.775 1.00 78.88 279 ASN A N 1
ATOM 2218 C CA . ASN A 1 279 ? 6.773 -7.114 7.269 1.00 78.88 279 ASN A CA 1
ATOM 2219 C C . ASN A 1 279 ? 5.369 -7.533 7.719 1.00 78.88 279 ASN A C 1
ATOM 2221 O O . ASN A 1 279 ? 4.618 -8.108 6.928 1.00 78.88 279 ASN A O 1
ATOM 2225 N N . GLU A 1 280 ? 4.975 -7.198 8.950 1.00 82.38 280 GLU A N 1
ATOM 2226 C CA . GLU A 1 280 ? 3.601 -7.403 9.424 1.00 82.38 280 GLU A CA 1
ATOM 2227 C C . GLU A 1 280 ? 2.593 -6.554 8.630 1.00 82.38 280 GLU A C 1
ATOM 2229 O O . GLU A 1 280 ? 1.525 -7.052 8.267 1.00 82.38 280 GLU A O 1
ATOM 2234 N N . ILE A 1 281 ? 2.944 -5.304 8.299 1.00 81.44 281 ILE A N 1
ATOM 2235 C CA . ILE A 1 281 ? 2.129 -4.421 7.450 1.00 81.44 281 ILE A CA 1
ATOM 2236 C C . ILE A 1 281 ? 1.962 -5.020 6.049 1.00 81.44 281 ILE A C 1
ATOM 2238 O O . ILE A 1 281 ? 0.838 -5.146 5.567 1.00 81.44 281 ILE A O 1
ATOM 2242 N N . ILE A 1 282 ? 3.062 -5.415 5.403 1.00 79.31 282 ILE A N 1
ATOM 2243 C CA . ILE A 1 282 ? 3.050 -5.998 4.053 1.00 79.31 282 ILE A CA 1
ATOM 2244 C C . ILE A 1 282 ? 2.213 -7.276 4.026 1.00 79.31 282 ILE A C 1
ATOM 2246 O O . ILE A 1 282 ? 1.367 -7.429 3.148 1.00 79.31 282 ILE A O 1
ATOM 2250 N N . SER A 1 283 ? 2.392 -8.159 5.008 1.00 78.94 283 SER A N 1
ATOM 2251 C CA . SER A 1 283 ? 1.632 -9.410 5.098 1.00 78.94 283 SER A CA 1
ATOM 2252 C C . SER A 1 283 ? 0.134 -9.142 5.254 1.00 78.94 283 SER A C 1
ATOM 2254 O O . SER A 1 283 ? -0.669 -9.727 4.532 1.00 78.94 283 SER A O 1
ATOM 2256 N N . ALA A 1 284 ? -0.247 -8.192 6.117 1.00 79.62 284 ALA A N 1
ATOM 2257 C CA . ALA A 1 284 ? -1.643 -7.790 6.281 1.00 79.62 284 ALA A CA 1
ATOM 2258 C C . ALA A 1 284 ? -2.234 -7.179 4.997 1.00 79.62 284 ALA A C 1
ATOM 2260 O O . ALA A 1 284 ? -3.401 -7.410 4.687 1.00 79.62 284 ALA A O 1
ATOM 2261 N N . TYR A 1 285 ? -1.440 -6.436 4.219 1.00 77.75 285 TYR A N 1
ATOM 2262 C CA . TYR A 1 285 ? -1.881 -5.910 2.926 1.00 77.75 285 TYR A CA 1
ATOM 2263 C C . TYR A 1 285 ? -2.026 -6.977 1.851 1.00 77.75 285 TYR A C 1
ATOM 2265 O O . TYR A 1 285 ? -2.979 -6.912 1.073 1.00 77.75 285 TYR A O 1
ATOM 2273 N N . ILE A 1 286 ? -1.105 -7.937 1.782 1.00 75.31 286 ILE A N 1
ATOM 2274 C CA . ILE A 1 286 ? -1.231 -9.073 0.865 1.00 75.31 286 ILE A CA 1
ATOM 2275 C C . ILE A 1 286 ? -2.505 -9.834 1.207 1.00 75.31 286 ILE A C 1
ATOM 2277 O O . ILE A 1 286 ? -3.320 -10.066 0.323 1.00 75.31 286 ILE A O 1
ATOM 2281 N N . GLU A 1 287 ? -2.720 -10.145 2.486 1.00 76.69 287 GLU A N 1
ATOM 2282 C CA . GLU A 1 287 ? -3.928 -10.826 2.943 1.00 76.69 287 GLU A CA 1
ATOM 2283 C C . GLU A 1 287 ? -5.190 -10.040 2.560 1.00 76.69 287 GLU A C 1
ATOM 2285 O O . GLU A 1 287 ? -6.112 -10.600 1.970 1.00 76.69 287 GLU A O 1
ATOM 2290 N N . TYR A 1 288 ? -5.199 -8.726 2.809 1.00 75.56 288 TYR A N 1
ATOM 2291 C CA . TYR A 1 288 ? -6.303 -7.842 2.444 1.00 75.56 288 TYR A CA 1
ATOM 2292 C C . TYR A 1 288 ? -6.619 -7.883 0.938 1.00 75.56 288 TYR A C 1
ATOM 2294 O O . TYR A 1 288 ? -7.777 -8.073 0.559 1.00 75.56 288 TYR A O 1
ATOM 2302 N N . ASN A 1 289 ? -5.612 -7.710 0.073 1.00 68.94 289 ASN A N 1
ATOM 2303 C CA . ASN A 1 289 ? -5.830 -7.636 -1.375 1.00 68.94 289 ASN A CA 1
ATOM 2304 C C . ASN A 1 289 ? -6.127 -9.022 -1.970 1.00 68.94 289 ASN A C 1
ATOM 2306 O O . ASN A 1 289 ? -7.146 -9.191 -2.628 1.00 68.94 289 ASN A O 1
ATOM 2310 N N . VAL A 1 290 ? -5.299 -10.029 -1.686 1.00 66.75 290 VAL A N 1
ATOM 2311 C CA . VAL A 1 290 ? -5.407 -11.365 -2.296 1.00 66.75 290 VAL A CA 1
ATOM 2312 C C . VAL A 1 290 ? -6.687 -12.087 -1.878 1.00 66.75 290 VAL A C 1
ATOM 2314 O O . VAL A 1 290 ? -7.392 -12.640 -2.724 1.00 66.75 290 VAL A O 1
ATOM 2317 N N . ASN A 1 291 ? -7.003 -12.090 -0.580 1.00 68.12 291 ASN A N 1
ATOM 2318 C CA . ASN A 1 291 ? -8.096 -12.920 -0.071 1.00 68.12 291 ASN A CA 1
ATOM 2319 C C . ASN A 1 291 ? -9.445 -12.211 -0.119 1.00 68.12 291 ASN A C 1
ATOM 2321 O O . ASN A 1 291 ? -10.479 -12.874 -0.233 1.00 68.12 291 ASN A O 1
ATOM 2325 N N . TYR A 1 292 ? -9.455 -10.877 -0.045 1.00 64.06 292 TYR A N 1
ATOM 2326 C CA . TYR A 1 292 ? -10.699 -10.149 0.155 1.00 64.06 292 TYR A CA 1
ATOM 2327 C C . TYR A 1 292 ? -11.010 -9.125 -0.943 1.00 64.06 292 TYR A C 1
ATOM 2329 O O . TYR A 1 292 ? -12.194 -8.847 -1.169 1.00 64.06 292 TYR A O 1
ATOM 2337 N N . ASP A 1 293 ? -10.040 -8.575 -1.682 1.00 65.12 293 ASP A N 1
ATOM 2338 C CA . ASP A 1 293 ? -10.357 -7.727 -2.839 1.00 65.12 293 ASP A CA 1
ATOM 2339 C C . ASP A 1 293 ? -10.845 -8.575 -4.030 1.00 65.12 293 ASP A C 1
ATOM 2341 O O . ASP A 1 293 ? -10.081 -9.140 -4.808 1.00 65.12 293 ASP A O 1
ATOM 2345 N N . PHE A 1 294 ? -12.171 -8.655 -4.179 1.00 57.19 294 PHE A N 1
ATOM 2346 C CA . PHE A 1 294 ? -12.840 -9.440 -5.217 1.00 57.19 294 PHE A CA 1
ATOM 2347 C C . PHE A 1 294 ? -12.420 -9.087 -6.649 1.00 57.19 294 PHE A C 1
ATOM 2349 O O . PHE A 1 294 ? -12.547 -9.939 -7.531 1.00 57.19 294 PHE A O 1
ATOM 2356 N N . TYR A 1 295 ? -11.964 -7.854 -6.886 1.00 59.72 295 TYR A N 1
ATOM 2357 C CA . TYR A 1 295 ? -11.596 -7.381 -8.219 1.00 59.72 295 TYR A CA 1
ATOM 2358 C C . TYR A 1 295 ? -10.095 -7.498 -8.498 1.00 59.72 295 TYR A C 1
ATOM 2360 O O . TYR A 1 295 ? -9.712 -7.594 -9.661 1.00 59.72 295 TYR A O 1
ATOM 2368 N N . ASN A 1 296 ? -9.271 -7.549 -7.447 1.00 69.62 296 ASN A N 1
ATOM 2369 C CA . ASN A 1 296 ? -7.822 -7.378 -7.515 1.00 69.62 296 ASN A CA 1
ATOM 2370 C C . ASN A 1 296 ? -7.119 -8.472 -6.706 1.00 69.62 296 ASN A C 1
ATOM 2372 O O . ASN A 1 296 ? -6.671 -8.239 -5.586 1.00 69.62 296 ASN A O 1
ATOM 2376 N N . LYS A 1 297 ? -7.019 -9.673 -7.275 1.00 75.25 297 LYS A N 1
ATOM 2377 C CA . LYS A 1 297 ? -6.408 -10.823 -6.594 1.00 75.25 297 LYS A CA 1
ATOM 2378 C C . LYS A 1 297 ? -4.897 -10.881 -6.749 1.00 75.25 297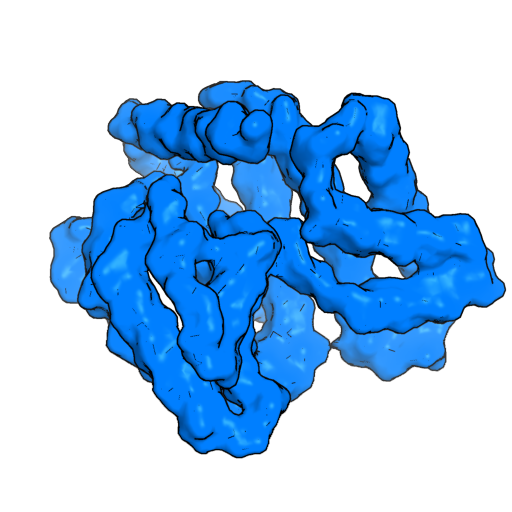 LYS A C 1
ATOM 2380 O O . LYS A 1 297 ? -4.250 -11.563 -5.963 1.00 75.25 297 LYS A O 1
ATOM 2385 N N . LYS A 1 298 ? -4.346 -10.175 -7.745 1.00 85.31 298 LYS A N 1
ATOM 2386 C CA . LYS A 1 298 ? -2.906 -10.107 -7.994 1.00 85.31 298 LYS A CA 1
ATOM 2387 C C . LYS A 1 298 ? -2.319 -8.735 -7.726 1.00 85.31 298 LYS A C 1
ATOM 2389 O O . LYS A 1 298 ? -2.875 -7.716 -8.153 1.00 85.31 298 LYS A O 1
ATOM 2394 N N . THR A 1 299 ? -1.179 -8.725 -7.034 1.00 87.75 299 THR A N 1
ATOM 2395 C CA . THR A 1 299 ? -0.445 -7.496 -6.715 1.00 87.75 299 THR A CA 1
ATOM 2396 C C . THR A 1 299 ? 1.065 -7.627 -6.892 1.00 87.75 299 THR A C 1
ATOM 2398 O O . THR A 1 299 ? 1.642 -8.700 -6.713 1.00 87.75 299 THR A O 1
ATOM 2401 N N . ILE A 1 300 ? 1.715 -6.513 -7.225 1.00 91.25 300 ILE A N 1
ATOM 2402 C CA . ILE A 1 300 ? 3.166 -6.347 -7.062 1.00 91.25 300 ILE A CA 1
ATOM 2403 C C . ILE A 1 300 ? 3.398 -5.426 -5.872 1.00 91.25 300 ILE A C 1
ATOM 2405 O O . ILE A 1 300 ? 2.709 -4.418 -5.724 1.00 91.25 300 ILE A O 1
ATOM 2409 N N . ILE A 1 301 ? 4.383 -5.754 -5.045 1.00 88.88 301 ILE A N 1
ATOM 2410 C CA . ILE A 1 301 ? 4.779 -4.959 -3.889 1.00 88.88 301 ILE A CA 1
ATOM 2411 C C . ILE A 1 301 ? 6.261 -4.647 -4.012 1.00 88.88 301 ILE A C 1
ATOM 2413 O O . ILE A 1 301 ? 7.092 -5.549 -3.959 1.00 88.88 301 ILE A O 1
ATOM 2417 N N . PHE A 1 302 ? 6.585 -3.369 -4.156 1.00 89.31 302 PHE A N 1
ATOM 2418 C CA . PHE A 1 302 ? 7.947 -2.865 -4.080 1.00 89.31 302 PHE A CA 1
ATOM 2419 C C . PHE A 1 302 ? 8.207 -2.322 -2.678 1.00 89.31 302 PHE A C 1
ATOM 2421 O O . PHE A 1 302 ? 7.503 -1.417 -2.226 1.00 89.31 302 PHE A O 1
ATOM 2428 N N . CYS A 1 303 ? 9.200 -2.887 -1.999 1.00 84.81 303 CYS A N 1
ATOM 2429 C CA . CYS A 1 303 ? 9.514 -2.566 -0.615 1.00 84.81 303 CYS A CA 1
ATOM 2430 C C . CYS A 1 303 ? 11.020 -2.367 -0.433 1.00 84.81 303 CYS A C 1
ATOM 2432 O O . CYS A 1 303 ? 11.807 -3.203 -0.866 1.00 84.81 303 CYS A O 1
ATOM 2434 N N . GLU A 1 304 ? 11.411 -1.287 0.234 1.00 79.44 304 GLU A N 1
ATOM 2435 C CA . GLU A 1 304 ? 12.793 -0.954 0.582 1.00 79.44 304 GLU A CA 1
ATOM 2436 C C . GLU A 1 304 ? 13.176 -1.601 1.908 1.00 79.44 304 GLU A C 1
ATOM 2438 O O . GLU A 1 304 ? 12.495 -1.400 2.908 1.00 79.44 304 GLU A O 1
ATOM 2443 N N . SER A 1 305 ? 14.263 -2.372 1.954 1.00 72.31 305 SER A N 1
ATOM 2444 C CA . SER A 1 305 ? 14.829 -2.859 3.216 1.00 72.31 305 SER A CA 1
ATOM 2445 C C . SER A 1 305 ? 15.570 -1.729 3.933 1.00 72.31 305 SER A C 1
ATOM 2447 O O . SER A 1 305 ? 16.291 -0.952 3.310 1.00 72.31 305 SER A O 1
ATOM 2449 N N . ILE A 1 306 ? 15.390 -1.635 5.253 1.00 64.44 306 ILE A N 1
ATOM 2450 C CA . ILE A 1 306 ? 16.101 -0.659 6.101 1.00 64.44 306 ILE A CA 1
ATOM 2451 C C . ILE A 1 306 ? 17.317 -1.265 6.822 1.00 64.44 306 ILE A C 1
ATOM 2453 O O . ILE A 1 306 ? 17.975 -0.576 7.616 1.00 64.44 306 ILE A O 1
ATOM 2457 N N . LEU A 1 307 ? 17.585 -2.556 6.590 1.00 53.00 307 LEU A N 1
ATOM 2458 C CA . LEU A 1 307 ? 18.684 -3.299 7.202 1.00 53.00 307 LEU A CA 1
ATOM 2459 C C . LEU A 1 307 ? 20.012 -3.022 6.500 1.00 53.00 307 LEU A C 1
ATOM 2461 O O . LEU A 1 307 ? 20.122 -3.266 5.283 1.00 53.00 307 LEU A O 1
#

Nearest PDB structures (foldseek):
  7qyd-assembly1_A  TM=2.813E-01  e=1.312E+00  Bacillus thuringiensis serovar jegathesan
  7qyd-assembly1_B  TM=2.781E-01  e=1.815E+00  Bacillus thuringiensis serovar jegathesan
  1i5p-assembly1_A  TM=2.853E-01  e=9.218E+00  Bacillus thuringiensis serovar kurstaki

Sequence (307 aa):
MLIRFFFTYITVLMLICFCGIFSGAPGAAAENKSRADALSGLKVLYLPSSDYADKKNSIKGELKNYDSVLINISILADFKIFIKNNADTLYDFCREKDFGAILIELPEIECKKLDCYVISGEEDPRDALRGSVYDSADMLALIEKIRILNTESKNAHKKIRFKSIYCAINREDAVKLSRLIKNYDEEAANDMLWLINHLSGGYGKLKKGQRKELNEKAVKIEKAAEKYKDKIETGLSANESQKALLQTKIIKLLTVYNDKILEFKTNIDSKNDIEKIKNEIISAYIEYNVN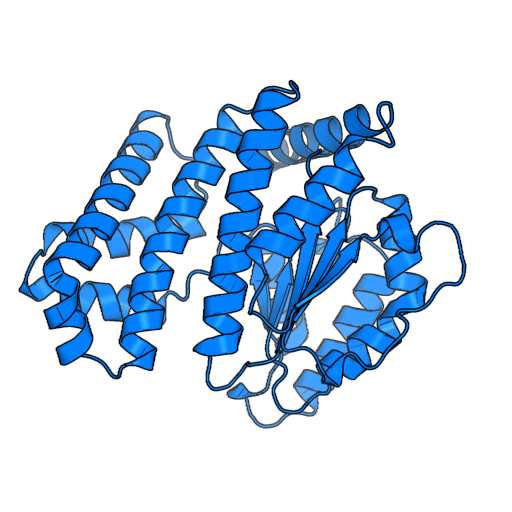YDFYNKKTIIFCESIL